Protein AF-A0A7V4HEP7-F1 (afdb_monomer_lite)

Secondary structure (DSSP, 8-state):
------------------------S-----SS----TTEEEE-SSSEEEE-SSEEEEEETTTEEEEEEETTEE-B---SS--SEEEEETTEEE----EEEE--S-TTT---EEEE-SSEEEEEEE-SSSSEEEEEEEE--SS-EEEEEEBPTTEEEEEEESS-SSGGG--EEEETT--S-EEESEEEEEETTS-EEEEEE-TTSPPEEEEEEE-TTS-EEEEEEEEE-TTS--EEEEEE--S-GGGGTEEEEEEEEEESS--PPPP--SSTT-------TT--EEEEEEEEE--SS----EEEEEEEETTS-EEEEEE-S-EEEPTTS-EEEEE----SSS-EEEEEEEEE-TT-

Sequence (355 aa):
MNPDFASEKLRKPCAGAILTSLLLVAAGTWGADRVTKNLFLDTGSGLRFESEGWSLASHGDRGWVSLKAGESEFLGVTPRRGAFAFLKKEQWFVRFPDRGLISHDEWVGRRGSVADGVNIVTLSPDWHSPSVELYLGANEKETQKAVMFLNEAVMFVRCGGNELNRAWMRQIVDRGSRTAVRARTAVAVHRDGCALVISCGKDSGDFEVAAIRDDSGAEQLAVLFPVKGFAPNIYRLELDAVARGENFALAPRFDVKSSDDPQPPFEGATLGVGNPVYSPDTKLDFGIVFGWLGPSPFSGAAELEIVHSLGEPRWSRATTDLVRTPDGLLRAEFKPRFGKPGIYEVWGRLLDAAG

Radius of gyration: 27.37 Å; chains: 1; bounding box: 73×59×80 Å

Structure (mmCIF, N/CA/C/O backbone):
data_AF-A0A7V4HEP7-F1
#
_entry.id   AF-A0A7V4HEP7-F1
#
loop_
_atom_site.group_PDB
_atom_site.id
_atom_site.type_symbol
_atom_site.label_atom_id
_atom_site.label_alt_id
_atom_site.label_comp_id
_atom_site.label_asym_id
_atom_site.label_entity_id
_atom_site.label_seq_id
_atom_site.pdbx_PDB_ins_code
_atom_site.Cartn_x
_atom_site.Cartn_y
_atom_site.Cartn_z
_atom_site.occupancy
_atom_site.B_iso_or_equiv
_atom_site.auth_seq_id
_atom_site.auth_comp_id
_atom_site.auth_asym_id
_atom_site.auth_atom_id
_atom_site.pdbx_PDB_model_num
ATOM 1 N N . MET A 1 1 ? -30.944 42.481 -34.282 1.00 33.84 1 MET A N 1
ATOM 2 C CA . MET A 1 1 ? -31.040 42.064 -35.698 1.00 33.84 1 MET A CA 1
ATOM 3 C C . MET A 1 1 ? -29.810 41.191 -35.934 1.00 33.84 1 MET A C 1
ATOM 5 O O . MET A 1 1 ? -28.726 41.739 -35.839 1.00 33.84 1 MET A O 1
ATOM 9 N N . ASN A 1 2 ? -29.838 39.854 -35.984 1.00 24.36 2 ASN A N 1
ATOM 10 C CA . ASN A 1 2 ? -30.894 38.882 -36.320 1.00 24.36 2 ASN A CA 1
ATOM 11 C C . ASN A 1 2 ? -31.385 38.999 -37.780 1.00 24.36 2 ASN A C 1
ATOM 13 O O . ASN A 1 2 ? -31.792 40.109 -38.126 1.00 24.36 2 ASN A O 1
ATOM 17 N N . PRO A 1 3 ? -31.543 37.890 -38.536 1.00 43.28 3 PRO A N 1
ATOM 18 C CA . PRO A 1 3 ? -30.616 36.746 -38.668 1.00 43.28 3 PRO A CA 1
ATOM 19 C C . PRO A 1 3 ? -30.515 36.215 -40.131 1.00 43.28 3 PRO A C 1
ATOM 21 O O . PRO A 1 3 ? -30.905 36.891 -41.080 1.00 43.28 3 PRO A O 1
ATOM 24 N N . ASP A 1 4 ? -30.015 34.984 -40.277 1.00 38.59 4 ASP A N 1
ATOM 25 C CA . ASP A 1 4 ? -29.933 34.154 -41.488 1.00 38.59 4 ASP A CA 1
ATOM 26 C C . ASP A 1 4 ? -31.213 34.012 -42.334 1.00 38.59 4 ASP A C 1
ATOM 28 O O . ASP A 1 4 ? -32.322 33.920 -41.811 1.00 38.59 4 ASP A O 1
ATOM 32 N N . PHE A 1 5 ? -31.005 33.787 -43.637 1.00 28.38 5 PHE A N 1
ATOM 33 C CA . PHE A 1 5 ? -31.826 32.950 -44.529 1.00 28.38 5 PHE A CA 1
ATOM 34 C C . PHE A 1 5 ? -30.884 32.353 -45.602 1.00 28.38 5 PHE A C 1
ATOM 36 O O . PHE A 1 5 ? -30.033 33.084 -46.096 1.00 28.38 5 PHE A O 1
ATOM 43 N N . ALA A 1 6 ? -30.981 31.135 -46.145 1.00 32.28 6 ALA A N 1
ATOM 44 C CA . ALA A 1 6 ? -31.598 29.828 -45.854 1.00 32.28 6 ALA A CA 1
ATOM 45 C C . ALA A 1 6 ? -31.634 29.051 -47.205 1.00 32.28 6 ALA A C 1
ATOM 47 O O . ALA A 1 6 ? -31.397 29.650 -48.255 1.00 32.28 6 ALA A O 1
ATOM 48 N N . SER A 1 7 ? -32.034 27.766 -47.194 1.00 29.83 7 SER A N 1
ATOM 49 C CA . SER A 1 7 ? -32.203 26.853 -48.363 1.00 29.83 7 SER A CA 1
ATOM 50 C C . SER A 1 7 ? -30.887 26.342 -49.000 1.00 29.83 7 SER A C 1
ATOM 52 O O . SER A 1 7 ? -29.903 27.064 -49.015 1.00 29.83 7 SER A O 1
ATOM 54 N N . GLU A 1 8 ? -30.736 25.122 -49.541 1.00 29.48 8 GLU A N 1
ATOM 55 C CA . GLU A 1 8 ? -31.531 23.870 -49.586 1.00 29.48 8 GLU A CA 1
ATOM 56 C C . GLU A 1 8 ? -30.596 22.720 -50.109 1.00 29.48 8 GLU A C 1
ATOM 58 O O . GLU A 1 8 ? -29.443 22.994 -50.421 1.00 29.48 8 GLU A O 1
ATOM 63 N N . LYS A 1 9 ? -30.924 21.416 -50.241 1.00 29.75 9 LYS A N 1
ATOM 64 C CA . LYS A 1 9 ? -32.175 20.644 -50.076 1.00 29.75 9 LYS A CA 1
ATOM 65 C C . LYS A 1 9 ? -31.895 19.199 -49.584 1.00 29.75 9 LYS A C 1
ATOM 67 O O . LYS A 1 9 ? -31.063 18.490 -50.140 1.00 29.75 9 LYS A O 1
ATOM 72 N N . LEU A 1 10 ? -32.658 18.749 -48.585 1.00 28.39 10 LEU A N 1
ATOM 73 C CA . LEU A 1 10 ? -32.919 17.357 -48.166 1.00 28.39 10 LEU A CA 1
ATOM 74 C C . LEU A 1 10 ? -32.944 16.277 -49.279 1.00 28.39 10 LEU A C 1
ATOM 76 O O . LEU A 1 10 ? -33.729 16.411 -50.217 1.00 28.39 10 LEU A O 1
ATOM 80 N N . ARG A 1 11 ? -32.293 15.116 -49.049 1.00 27.05 11 ARG A N 1
ATOM 81 C CA . ARG A 1 11 ? -32.809 13.774 -49.434 1.00 27.05 11 ARG A CA 1
ATOM 82 C C . ARG A 1 11 ? -32.413 12.655 -48.444 1.00 27.05 11 ARG A C 1
ATOM 84 O O . ARG A 1 11 ? -31.243 12.398 -48.191 1.00 27.05 11 ARG A O 1
ATOM 91 N N . LYS A 1 12 ? -33.441 11.970 -47.940 1.00 26.30 12 LYS A N 1
ATOM 92 C CA . LYS A 1 12 ? -33.529 10.682 -47.212 1.00 26.30 12 LYS A CA 1
ATOM 93 C C . LYS A 1 12 ? -34.932 10.113 -47.561 1.00 26.30 12 LYS A C 1
ATOM 95 O O . LYS A 1 12 ? -35.744 10.912 -48.036 1.00 26.30 12 LYS A O 1
ATOM 100 N N . PRO A 1 13 ? -35.303 8.850 -47.261 1.00 45.72 13 PRO A N 1
ATOM 101 C CA . PRO A 1 13 ? -34.517 7.701 -46.785 1.00 45.72 13 PRO A CA 1
ATOM 102 C C . PRO A 1 13 ? -34.810 6.395 -47.587 1.00 45.72 13 PRO A C 1
ATOM 104 O O . PRO A 1 13 ? -35.430 6.435 -48.646 1.00 45.72 13 PRO A O 1
ATOM 107 N N . CYS A 1 14 ? -34.422 5.262 -46.975 1.00 23.19 14 CYS A N 1
ATOM 108 C CA . CYS A 1 14 ? -34.973 3.891 -47.057 1.00 23.19 14 CYS A CA 1
ATOM 109 C C . CYS A 1 14 ? -34.165 2.874 -47.880 1.00 23.19 14 CYS A C 1
ATOM 111 O O . CYS A 1 14 ? -33.666 3.201 -48.946 1.00 23.19 14 CYS A O 1
ATOM 113 N N . ALA A 1 15 ? -34.052 1.603 -47.476 1.00 25.25 15 ALA A N 1
ATOM 114 C CA . ALA A 1 15 ? -34.183 0.964 -46.154 1.00 25.25 15 ALA A CA 1
ATOM 115 C C . ALA A 1 15 ? -33.517 -0.428 -46.246 1.00 25.25 15 ALA A C 1
ATOM 117 O O . ALA A 1 15 ? -33.596 -1.066 -47.291 1.00 25.25 15 ALA A O 1
ATOM 118 N N . GLY A 1 16 ? -32.886 -0.912 -45.174 1.00 24.31 16 GLY A N 1
ATOM 119 C CA . GLY A 1 16 ? -32.205 -2.214 -45.165 1.00 24.31 16 GLY A CA 1
ATOM 120 C C . GLY A 1 16 ? -31.686 -2.537 -43.769 1.00 24.31 16 GLY A C 1
ATOM 121 O O . GLY A 1 16 ? -30.588 -2.131 -43.411 1.00 24.31 16 GLY A O 1
ATOM 122 N N . ALA A 1 17 ? -32.535 -3.167 -42.957 1.00 28.09 17 ALA A N 1
ATOM 123 C CA . ALA A 1 17 ? -32.236 -3.534 -41.573 1.00 28.09 17 ALA A CA 1
ATOM 124 C C . ALA A 1 17 ? -31.463 -4.868 -41.479 1.00 28.09 17 ALA A C 1
ATOM 126 O O . ALA A 1 17 ? -31.175 -5.476 -42.507 1.00 28.09 17 ALA A O 1
ATOM 127 N N . ILE A 1 18 ? -31.247 -5.337 -40.236 1.00 28.34 18 ILE A N 1
ATOM 128 C CA . ILE A 1 18 ? -30.402 -6.472 -39.791 1.00 28.34 18 ILE A CA 1
ATOM 129 C C . ILE A 1 18 ? -28.956 -5.986 -39.520 1.00 28.34 18 ILE A C 1
ATOM 131 O O . ILE A 1 18 ? -28.314 -5.457 -40.415 1.00 28.34 18 ILE A O 1
ATOM 135 N N . LEU A 1 19 ? -28.386 -6.074 -38.307 1.00 24.38 19 LEU A N 1
ATOM 136 C CA . LEU A 1 19 ? -28.729 -6.899 -37.137 1.00 24.38 19 LEU A CA 1
ATOM 137 C C . LEU A 1 19 ? -28.689 -6.105 -35.810 1.00 24.38 19 LEU A C 1
ATOM 139 O O . LEU A 1 19 ? -27.764 -5.338 -35.558 1.00 24.38 19 LEU A O 1
ATOM 143 N N . THR A 1 20 ? -29.666 -6.354 -34.935 1.00 27.69 20 THR A N 1
ATOM 144 C CA . THR A 1 20 ? -29.747 -5.814 -33.566 1.00 27.69 20 THR A CA 1
ATOM 145 C C . THR A 1 20 ? -29.162 -6.810 -32.561 1.00 27.69 20 THR A C 1
ATOM 147 O O . THR A 1 20 ? -29.681 -7.919 -32.470 1.00 27.69 20 THR A O 1
ATOM 150 N N . SER A 1 21 ? -28.129 -6.428 -31.799 1.00 23.98 21 SER A N 1
ATOM 151 C CA . SER A 1 21 ? -27.625 -7.041 -30.541 1.00 23.98 21 SER A CA 1
ATOM 152 C C . SER A 1 21 ? -26.338 -6.293 -30.133 1.00 23.98 21 SER A C 1
ATOM 154 O O . SER A 1 21 ? -25.521 -6.026 -31.001 1.00 23.98 21 SER A O 1
ATOM 156 N N . LEU A 1 22 ? -26.058 -5.920 -28.881 1.00 26.03 22 LEU A N 1
ATOM 157 C CA . LEU A 1 22 ? -26.774 -6.158 -27.629 1.00 26.03 22 LEU A CA 1
ATOM 158 C C . LEU A 1 22 ? -26.490 -4.971 -26.683 1.00 26.03 22 LEU A C 1
ATOM 160 O O . LEU A 1 22 ? -25.365 -4.769 -26.237 1.00 26.03 22 LEU A O 1
ATOM 164 N N . LEU A 1 23 ? -27.512 -4.163 -26.410 1.00 24.62 23 LEU A N 1
ATOM 165 C CA . LEU A 1 23 ? -27.509 -3.067 -25.437 1.00 24.62 23 LEU A CA 1
ATOM 166 C C . LEU A 1 23 ? -28.877 -3.152 -24.740 1.00 24.62 23 LEU A C 1
ATOM 168 O O . LEU A 1 23 ? -29.867 -3.354 -25.440 1.00 24.62 23 LEU A O 1
ATOM 172 N N . LEU A 1 24 ? -28.913 -3.023 -23.405 1.00 26.02 24 LEU A N 1
ATOM 173 C CA . LEU A 1 24 ? -30.027 -3.346 -22.479 1.00 26.02 24 LEU A CA 1
ATOM 174 C C . LEU A 1 24 ? -30.129 -4.811 -21.996 1.00 26.02 24 LEU A C 1
ATOM 176 O O . LEU A 1 24 ? -31.054 -5.532 -22.349 1.00 26.02 24 LEU A O 1
ATOM 180 N N . VAL A 1 25 ? -29.266 -5.167 -21.038 1.00 27.33 25 VAL A N 1
ATOM 181 C CA . VAL A 1 25 ? -29.681 -5.596 -19.681 1.00 27.33 25 VAL A CA 1
ATOM 182 C C . VAL A 1 25 ? -28.663 -4.950 -18.715 1.00 27.33 25 VAL A C 1
ATOM 184 O O . VAL A 1 25 ? -27.473 -5.052 -18.975 1.00 27.33 25 VAL A O 1
ATOM 187 N N . ALA A 1 26 ? -29.002 -4.220 -17.648 1.00 28.41 26 ALA A N 1
ATOM 188 C CA . ALA A 1 26 ? -30.308 -3.929 -17.062 1.00 28.41 26 ALA A CA 1
ATOM 189 C C . ALA A 1 26 ? -30.579 -2.413 -16.969 1.00 28.41 26 ALA A C 1
ATOM 191 O O . ALA A 1 26 ? -29.842 -1.672 -16.322 1.00 28.41 26 ALA A O 1
ATOM 192 N N . ALA A 1 27 ? -31.702 -1.973 -17.540 1.00 31.64 27 ALA A N 1
ATOM 193 C CA . ALA A 1 27 ? -32.435 -0.822 -17.025 1.00 31.64 27 ALA A CA 1
ATOM 194 C C . ALA A 1 27 ? -33.606 -1.377 -16.203 1.00 31.64 27 ALA A C 1
ATOM 196 O O . ALA A 1 27 ? -34.548 -1.938 -16.756 1.00 31.64 27 ALA A O 1
ATOM 197 N N . GLY A 1 28 ? -33.493 -1.282 -14.881 1.00 26.22 28 GLY A N 1
ATOM 198 C CA . GLY A 1 28 ? -34.408 -1.892 -13.918 1.00 26.22 28 GLY A CA 1
ATOM 199 C C . GLY A 1 28 ? -33.628 -2.194 -12.639 1.00 26.22 28 GLY A C 1
ATOM 200 O O . GLY A 1 28 ? -32.836 -3.125 -12.634 1.00 26.22 28 GLY A O 1
ATOM 201 N N . THR A 1 29 ? -33.745 -1.417 -11.566 1.00 29.69 29 THR A N 1
ATOM 202 C CA . THR A 1 29 ? -34.822 -0.484 -11.187 1.00 29.69 29 THR A CA 1
ATOM 203 C C . THR A 1 29 ? -34.413 0.991 -11.247 1.00 29.69 29 THR A C 1
ATOM 205 O O . THR A 1 29 ? -33.499 1.416 -10.549 1.00 29.69 29 THR A O 1
ATOM 208 N N . TRP A 1 30 ? -35.132 1.809 -12.023 1.00 35.78 30 TRP A N 1
ATOM 209 C CA . TRP A 1 30 ? -35.009 3.272 -11.954 1.00 35.78 30 TRP A CA 1
ATOM 210 C C . TRP A 1 30 ? -35.884 3.811 -10.814 1.00 35.78 30 TRP A C 1
ATOM 212 O O . TRP A 1 30 ? -37.057 4.118 -11.013 1.00 35.78 30 TRP A O 1
ATOM 222 N N . GLY A 1 31 ? -35.308 3.912 -9.616 1.00 28.17 31 GLY A N 1
ATOM 223 C CA . GLY A 1 31 ? -35.945 4.511 -8.444 1.00 28.17 31 GLY A CA 1
ATOM 224 C C . GLY A 1 31 ? -34.929 4.804 -7.338 1.00 28.17 31 GLY A C 1
ATOM 225 O O . GLY A 1 31 ? -34.129 3.940 -7.011 1.00 28.17 31 GLY A O 1
ATOM 226 N N . ALA A 1 32 ? -34.980 6.020 -6.785 1.00 29.94 32 ALA A N 1
ATOM 227 C CA . ALA A 1 32 ? -34.266 6.519 -5.595 1.00 29.94 32 ALA A CA 1
ATOM 228 C C . ALA A 1 32 ? -32.711 6.530 -5.555 1.00 29.94 32 ALA A C 1
ATOM 230 O O . ALA A 1 32 ? -32.157 7.497 -5.035 1.00 29.94 32 ALA A O 1
ATOM 231 N N . ASP A 1 33 ? -31.988 5.557 -6.116 1.00 34.75 33 ASP A N 1
ATOM 232 C CA . ASP A 1 33 ? -30.564 5.312 -5.786 1.00 34.75 33 ASP A CA 1
ATOM 233 C C . ASP A 1 33 ? -29.517 6.191 -6.519 1.00 34.75 33 ASP A C 1
ATOM 235 O O . ASP A 1 33 ? -28.504 5.718 -7.031 1.00 34.75 33 ASP A O 1
ATOM 239 N N . ARG A 1 34 ? -29.708 7.517 -6.521 1.00 37.66 34 ARG A N 1
ATOM 240 C CA . ARG A 1 34 ? -28.620 8.503 -6.738 1.00 37.66 34 ARG A CA 1
ATOM 241 C C . ARG A 1 34 ? -28.170 9.127 -5.410 1.00 37.66 34 ARG A C 1
ATOM 243 O O . ARG A 1 34 ? -27.974 10.337 -5.304 1.00 37.66 34 ARG A O 1
ATOM 250 N N . VAL A 1 35 ? -28.030 8.285 -4.389 1.00 44.44 35 VAL A N 1
ATOM 251 C CA . VAL A 1 35 ? -27.638 8.677 -3.030 1.00 44.44 35 VAL A CA 1
ATOM 252 C C . VAL A 1 35 ? -26.161 9.094 -3.030 1.00 44.44 35 VAL A C 1
ATOM 254 O O . VAL A 1 35 ? -25.266 8.261 -3.110 1.00 44.44 35 VAL A O 1
ATOM 257 N N . THR A 1 36 ? -25.943 10.412 -3.012 1.00 50.72 36 THR A N 1
ATOM 258 C CA . THR A 1 36 ? -24.775 11.119 -2.450 1.00 50.72 36 THR A CA 1
ATOM 259 C C . THR A 1 36 ? -23.418 10.392 -2.502 1.00 50.72 36 THR A C 1
ATOM 261 O O . THR A 1 36 ? -22.986 9.769 -1.534 1.00 50.72 36 THR A O 1
ATOM 264 N N . LYS A 1 37 ? -22.667 10.593 -3.601 1.00 62.25 37 LYS A N 1
ATOM 265 C CA . LYS A 1 37 ? -21.206 10.382 -3.596 1.00 62.25 37 LYS A CA 1
ATOM 266 C C . LYS A 1 37 ? -20.561 11.225 -2.481 1.00 62.25 37 LYS A C 1
ATOM 268 O O . LYS A 1 37 ? -20.973 12.365 -2.269 1.00 62.25 37 LYS A O 1
ATOM 273 N N . ASN A 1 38 ? -19.507 10.699 -1.859 1.00 73.62 38 ASN A N 1
ATOM 274 C CA . ASN A 1 38 ? -18.703 11.332 -0.804 1.00 73.62 38 ASN A CA 1
ATOM 275 C C . ASN A 1 38 ? -19.436 11.557 0.537 1.00 73.62 38 ASN A C 1
ATOM 277 O O . ASN A 1 38 ? -19.124 12.503 1.255 1.00 73.62 38 ASN A O 1
ATOM 281 N N . LEU A 1 39 ? -20.379 10.687 0.909 1.00 78.19 39 LEU A N 1
ATOM 282 C CA . LEU A 1 39 ? -21.077 10.742 2.200 1.00 78.19 39 LEU A CA 1
ATOM 283 C C . LEU A 1 39 ? -20.829 9.476 3.033 1.00 78.19 39 LEU A C 1
ATOM 285 O O . LEU A 1 39 ? -20.771 8.374 2.487 1.00 78.19 39 LEU A O 1
ATOM 289 N N . PHE A 1 40 ? -20.722 9.624 4.358 1.00 84.19 40 PHE A N 1
ATOM 290 C CA . PHE A 1 40 ? -20.866 8.497 5.282 1.00 84.19 40 PHE A CA 1
ATOM 291 C C . PHE A 1 40 ? -22.340 8.229 5.603 1.00 84.19 40 PHE A C 1
ATOM 293 O O . PHE A 1 40 ? -23.074 9.128 6.007 1.00 84.19 40 PHE A O 1
ATOM 300 N N . LEU A 1 41 ? -22.738 6.965 5.503 1.00 86.12 41 LEU A N 1
ATOM 301 C CA . LEU A 1 41 ? -24.065 6.454 5.827 1.00 86.12 41 LEU A CA 1
ATOM 302 C C . LEU A 1 41 ? -23.961 5.497 7.025 1.00 86.12 41 LEU A C 1
ATOM 304 O O . LEU A 1 41 ? -23.120 4.595 7.003 1.00 86.12 41 LEU A O 1
ATOM 308 N N . ASP A 1 42 ? -24.817 5.643 8.044 1.00 85.75 42 ASP A N 1
ATOM 309 C CA . ASP A 1 42 ? -25.044 4.562 9.019 1.00 85.75 42 ASP A CA 1
ATOM 310 C C . ASP A 1 42 ? -25.995 3.537 8.394 1.00 85.75 42 ASP A C 1
ATOM 312 O O . ASP A 1 42 ? -27.063 3.881 7.884 1.00 85.75 42 ASP A O 1
ATOM 316 N N . THR A 1 43 ? -25.593 2.271 8.405 1.00 84.56 43 THR A N 1
ATOM 317 C CA . THR A 1 43 ? -26.338 1.159 7.805 1.00 84.56 43 THR A CA 1
ATOM 318 C C . THR A 1 43 ? -27.178 0.391 8.827 1.00 84.56 43 THR A C 1
ATOM 320 O O . THR A 1 43 ? -27.696 -0.680 8.513 1.00 84.56 43 THR A O 1
ATOM 323 N N . GLY A 1 44 ? -27.239 0.841 10.086 1.00 81.44 44 GLY A N 1
ATOM 324 C CA . GLY A 1 44 ? -27.812 0.098 11.216 1.00 81.44 44 GLY A CA 1
ATOM 325 C C . GLY A 1 44 ? -26.926 -1.059 11.705 1.00 81.44 44 GLY A C 1
ATOM 326 O O . GLY A 1 44 ? -26.967 -1.414 12.884 1.00 81.44 44 GLY A O 1
ATOM 327 N N . SER A 1 45 ? -26.047 -1.577 10.845 1.00 84.19 45 SER A N 1
ATOM 328 C CA . SER A 1 45 ? -25.039 -2.607 11.130 1.00 84.19 45 SER A CA 1
ATOM 329 C C . SER A 1 45 ? -23.592 -2.095 11.141 1.00 84.19 45 SER A C 1
ATOM 331 O O . SER A 1 45 ? -22.688 -2.855 11.483 1.00 84.19 45 SER A O 1
ATOM 333 N N . GLY A 1 46 ? -23.345 -0.838 10.770 1.00 89.56 46 GLY A N 1
ATOM 334 C CA . GLY A 1 46 ? -22.008 -0.292 10.538 1.00 89.56 46 GLY A CA 1
ATOM 335 C C . GLY A 1 46 ? -22.059 1.098 9.901 1.00 89.56 46 GLY A C 1
AT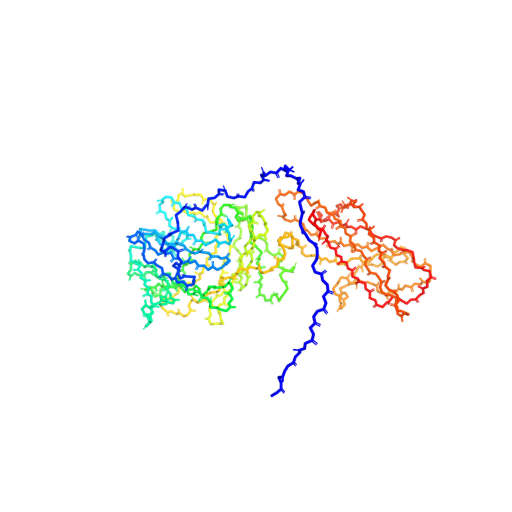OM 336 O O . GLY A 1 46 ? -23.127 1.691 9.783 1.00 89.56 46 GLY A O 1
ATOM 337 N N . LEU A 1 47 ? -20.904 1.617 9.488 1.00 91.00 47 LEU A N 1
ATOM 338 C CA . LEU A 1 47 ? -20.787 2.815 8.652 1.00 91.00 47 LEU A CA 1
ATOM 339 C C . LEU A 1 47 ? -20.324 2.411 7.248 1.00 91.00 47 LEU A C 1
ATOM 341 O O . LEU A 1 47 ? -19.485 1.521 7.115 1.00 91.00 47 LEU A O 1
ATOM 345 N N . ARG A 1 48 ? -20.794 3.097 6.207 1.00 91.00 48 ARG A N 1
ATOM 346 C CA . ARG A 1 48 ? -20.283 2.982 4.829 1.00 91.00 48 ARG A CA 1
ATOM 347 C C . ARG A 1 48 ? -19.941 4.364 4.290 1.00 91.00 48 ARG A C 1
ATOM 349 O O . ARG A 1 48 ? -20.690 5.300 4.534 1.00 91.00 48 ARG A O 1
ATOM 356 N N . PHE A 1 49 ? -18.856 4.481 3.535 1.00 88.56 49 PHE A N 1
ATOM 357 C CA . PHE A 1 49 ? -18.538 5.661 2.729 1.00 88.56 49 PHE A CA 1
ATOM 358 C C . PHE A 1 49 ? -18.161 5.220 1.322 1.00 88.56 49 PHE A C 1
ATOM 360 O O . PHE A 1 49 ? -17.498 4.196 1.151 1.00 88.56 49 PHE A O 1
ATOM 367 N N . GLU A 1 50 ? -18.564 5.993 0.321 1.00 87.06 50 GLU A N 1
ATOM 368 C CA . GLU A 1 50 ? -18.287 5.691 -1.078 1.00 87.06 50 GLU A CA 1
ATOM 369 C C . GLU A 1 50 ? -18.014 6.969 -1.870 1.00 87.06 50 GLU A C 1
ATOM 371 O O . GLU A 1 50 ? -18.742 7.960 -1.773 1.00 87.06 50 GLU A O 1
ATOM 376 N N . SER A 1 51 ? -16.940 6.934 -2.651 1.00 81.12 51 SER A N 1
ATOM 377 C CA . SER A 1 51 ? -16.490 8.009 -3.531 1.00 81.12 51 SER A CA 1
ATOM 378 C C . SER A 1 51 ? -16.360 7.492 -4.965 1.00 81.12 51 SER A C 1
ATOM 380 O O . SER A 1 51 ? -16.698 6.352 -5.268 1.00 81.12 51 SER A O 1
ATOM 382 N N . GLU A 1 52 ? -15.846 8.320 -5.871 1.00 76.25 52 GLU A N 1
ATOM 383 C CA . GLU A 1 52 ? -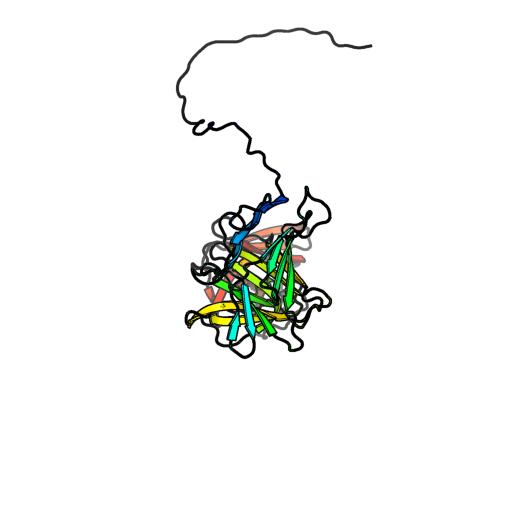15.652 7.930 -7.270 1.00 76.25 52 GLU A CA 1
ATOM 384 C C . GLU A 1 52 ? -14.579 6.853 -7.496 1.00 76.25 52 GLU A C 1
ATOM 386 O O . GLU A 1 52 ? -14.691 6.091 -8.452 1.00 76.25 52 GLU A O 1
ATOM 391 N N . GLY A 1 53 ? -13.555 6.779 -6.638 1.00 78.00 53 GLY A N 1
ATOM 392 C CA . GLY A 1 53 ? -12.447 5.827 -6.800 1.00 78.00 53 GLY A CA 1
ATOM 393 C C . GLY A 1 53 ? -12.363 4.748 -5.720 1.00 78.00 53 GLY A C 1
ATOM 394 O O . GLY A 1 53 ? -11.683 3.740 -5.920 1.00 78.00 53 GLY A O 1
ATOM 3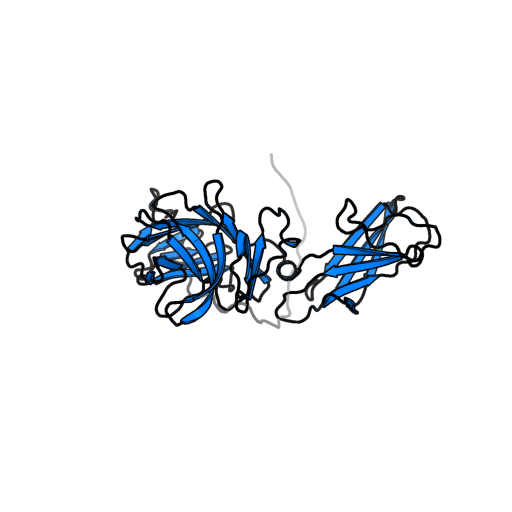95 N N . TRP A 1 54 ? -13.000 4.961 -4.565 1.00 87.31 54 TRP A N 1
ATOM 396 C CA . TRP A 1 54 ? -12.731 4.160 -3.371 1.00 87.31 54 TRP A CA 1
ATOM 397 C C . TRP A 1 54 ? -13.863 4.178 -2.335 1.00 87.31 54 TRP A C 1
ATOM 399 O O . TRP A 1 54 ? -14.677 5.106 -2.299 1.00 87.31 54 TRP A O 1
ATOM 409 N N . SER A 1 55 ? -13.903 3.155 -1.476 1.00 90.88 55 SER A N 1
ATOM 410 C CA . SER A 1 55 ? -14.953 2.964 -0.464 1.00 90.88 55 SER A CA 1
ATOM 411 C C . SER A 1 55 ? -14.416 2.482 0.884 1.00 90.88 55 SER A C 1
ATOM 413 O O . SER A 1 55 ? -13.440 1.730 0.933 1.00 90.88 55 SER A O 1
ATOM 415 N N . LEU A 1 56 ? -15.125 2.829 1.962 1.00 92.50 56 LEU A N 1
ATOM 416 C CA . LEU A 1 56 ? -14.930 2.300 3.315 1.00 92.50 56 LEU A CA 1
ATOM 417 C C . LEU A 1 56 ? -16.173 1.569 3.804 1.00 92.50 56 LEU A C 1
ATOM 419 O O . LEU A 1 56 ? -17.298 1.997 3.540 1.00 92.50 56 LEU A O 1
ATOM 423 N N . ALA A 1 57 ? -15.963 0.556 4.641 1.00 93.94 57 ALA A N 1
ATOM 424 C CA . ALA A 1 57 ? -17.018 0.021 5.491 1.00 93.94 57 ALA A CA 1
ATOM 425 C C . ALA A 1 57 ? -16.505 -0.318 6.896 1.00 93.94 57 ALA A C 1
ATOM 427 O O . ALA A 1 57 ? -15.377 -0.788 7.069 1.00 93.94 57 ALA A O 1
ATOM 428 N N . SER A 1 58 ? -17.361 -0.129 7.897 1.00 94.12 58 SER A N 1
ATOM 429 C CA . SER A 1 58 ? -17.223 -0.683 9.243 1.00 94.12 58 SER A CA 1
ATOM 430 C C . SER A 1 58 ? -18.361 -1.660 9.547 1.00 94.12 58 SER A C 1
ATOM 432 O O . SER A 1 58 ? -19.377 -1.695 8.857 1.00 94.12 58 SER A O 1
ATOM 434 N N . HIS A 1 59 ? -18.178 -2.484 10.573 1.00 91.69 59 HIS A N 1
ATOM 435 C CA . HIS A 1 59 ? -19.171 -3.424 11.078 1.00 91.69 59 HIS A CA 1
ATOM 436 C C . HIS A 1 59 ? -19.267 -3.277 12.598 1.00 91.69 59 HIS A C 1
ATOM 438 O O . HIS A 1 59 ? -18.236 -3.247 13.269 1.00 91.69 59 HIS A O 1
ATOM 444 N N . GLY A 1 60 ? -20.490 -3.243 13.132 1.00 80.44 60 GLY A N 1
ATOM 445 C CA . GLY A 1 60 ? -20.812 -2.818 14.498 1.00 80.44 60 GLY A CA 1
ATOM 446 C C . GLY A 1 60 ? -19.942 -3.432 15.591 1.00 80.44 60 GLY A C 1
ATOM 447 O O . GLY A 1 60 ? -19.418 -2.702 16.409 1.00 80.44 60 GLY A O 1
ATOM 448 N N . ASP A 1 61 ? -19.701 -4.743 15.574 1.00 85.44 61 ASP A N 1
ATOM 449 C CA . ASP A 1 61 ? -18.899 -5.385 16.634 1.00 85.44 61 ASP A CA 1
ATOM 450 C C . ASP A 1 61 ? -17.380 -5.401 16.374 1.00 85.44 61 ASP A C 1
ATOM 452 O O . ASP A 1 61 ? -16.603 -5.806 17.240 1.00 85.44 61 ASP A O 1
ATOM 456 N N . ARG A 1 62 ? -16.945 -5.020 15.164 1.00 88.81 62 ARG A N 1
ATOM 457 C CA . ARG A 1 62 ? -15.583 -5.253 14.642 1.00 88.81 62 ARG A CA 1
ATOM 458 C C . ARG A 1 62 ? -14.821 -3.979 14.273 1.00 88.81 62 ARG A C 1
ATOM 460 O O . ARG A 1 62 ? -13.613 -4.055 14.078 1.00 88.81 62 ARG A O 1
ATOM 467 N N . GLY A 1 63 ? -15.479 -2.827 14.173 1.00 92.19 63 GLY A N 1
ATOM 468 C CA . GLY A 1 63 ? -14.859 -1.594 13.682 1.00 92.19 63 GLY A CA 1
ATOM 469 C C . GLY A 1 63 ? -14.693 -1.596 12.159 1.00 92.19 63 GLY A C 1
ATOM 470 O O . GLY A 1 63 ? -15.497 -2.203 11.452 1.00 92.19 63 GLY A O 1
ATOM 471 N N . TRP A 1 64 ? -13.682 -0.905 11.626 1.00 95.25 64 TRP A N 1
ATOM 472 C CA . TRP A 1 64 ? -13.417 -0.857 10.179 1.00 95.25 64 TRP A CA 1
ATOM 473 C C . TRP A 1 64 ? -13.106 -2.246 9.610 1.00 95.25 64 TRP A C 1
ATOM 475 O O . TRP A 1 64 ? -12.304 -2.990 10.177 1.00 95.25 64 TRP A O 1
ATOM 485 N N . VAL A 1 65 ? -13.741 -2.587 8.487 1.00 95.75 65 VAL A N 1
ATOM 486 C CA . VAL A 1 65 ? -13.635 -3.900 7.831 1.00 95.75 65 VAL A CA 1
ATOM 487 C C . VAL A 1 65 ? -13.292 -3.846 6.340 1.00 95.75 65 VAL A C 1
ATOM 489 O O . VAL A 1 65 ? -13.021 -4.894 5.765 1.00 95.75 65 VAL A O 1
ATOM 492 N N . SER A 1 66 ? -13.310 -2.672 5.706 1.00 94.94 66 SER A N 1
ATOM 493 C CA . SER A 1 66 ? -12.985 -2.529 4.283 1.00 94.94 66 SER A CA 1
ATOM 494 C C . SER A 1 66 ? -12.401 -1.149 3.971 1.00 94.94 66 SER A C 1
ATOM 496 O O . SER A 1 66 ? -12.925 -0.143 4.456 1.00 94.94 66 SER A O 1
ATOM 498 N N . LEU A 1 67 ? -11.337 -1.126 3.164 1.00 95.06 67 LEU A N 1
ATOM 499 C CA . LEU A 1 67 ? -10.814 0.022 2.417 1.00 95.06 67 LEU A CA 1
ATOM 500 C C . LEU A 1 67 ? -10.490 -0.483 1.011 1.00 95.06 67 LEU A C 1
ATOM 502 O O . LEU A 1 67 ? -9.491 -1.177 0.809 1.00 95.06 67 LEU A O 1
ATOM 506 N N . LYS A 1 68 ? -11.342 -0.138 0.045 1.00 94.00 68 LYS A N 1
ATOM 507 C CA . LYS A 1 68 ? -11.231 -0.620 -1.334 1.00 94.00 68 LYS A CA 1
ATOM 508 C C . LYS A 1 68 ? -10.933 0.478 -2.333 1.00 94.00 68 LYS A C 1
ATOM 510 O O . LYS A 1 68 ? -11.550 1.535 -2.261 1.00 94.00 68 LYS A O 1
ATOM 515 N N . ALA A 1 69 ? -10.098 0.162 -3.319 1.00 90.88 69 ALA A N 1
ATOM 516 C CA . ALA A 1 69 ? -9.953 0.902 -4.571 1.00 90.88 69 ALA A CA 1
ATOM 517 C C . ALA A 1 69 ? -10.482 0.036 -5.727 1.00 90.88 69 ALA A C 1
ATOM 519 O O . ALA A 1 69 ? -9.826 -0.921 -6.152 1.00 90.88 69 ALA A O 1
ATOM 520 N N . GLY A 1 70 ? -11.707 0.305 -6.189 1.00 88.81 70 GLY A N 1
ATOM 521 C CA . GLY A 1 70 ? -12.456 -0.654 -7.009 1.00 88.81 70 GLY A CA 1
ATOM 522 C C . GLY A 1 70 ? -12.576 -2.010 -6.296 1.00 88.81 70 GLY A C 1
ATOM 523 O O . GLY A 1 70 ? -13.088 -2.085 -5.182 1.00 88.81 70 GLY A O 1
ATOM 524 N N . GLU A 1 71 ? -12.040 -3.075 -6.896 1.00 91.44 71 GLU A N 1
ATOM 525 C CA . GLU A 1 71 ? -12.026 -4.422 -6.295 1.00 91.44 71 GLU A CA 1
ATOM 526 C C . GLU A 1 71 ? -10.819 -4.710 -5.380 1.00 91.44 71 GLU A C 1
ATOM 528 O O . GLU A 1 71 ? -10.763 -5.769 -4.754 1.00 91.44 71 GLU A O 1
ATOM 533 N N . SER A 1 72 ? -9.847 -3.795 -5.282 1.00 95.75 72 SER A N 1
ATOM 534 C CA . SER A 1 72 ? -8.628 -3.998 -4.482 1.00 95.75 72 SER A CA 1
ATOM 535 C C . SER A 1 72 ? -8.874 -3.678 -3.013 1.00 95.75 72 SER A C 1
ATOM 537 O O . SER A 1 72 ? -8.956 -2.508 -2.651 1.00 95.75 72 SER A O 1
ATOM 539 N N . GLU A 1 73 ? -8.997 -4.707 -2.174 1.00 97.38 73 GLU A N 1
ATOM 540 C CA . GLU A 1 73 ? -9.159 -4.578 -0.722 1.00 97.38 73 GLU A CA 1
ATOM 541 C C . GLU A 1 73 ? -7.796 -4.481 -0.031 1.00 97.38 73 GLU A C 1
ATOM 543 O O . GLU A 1 73 ? -6.946 -5.359 -0.189 1.00 97.38 73 GLU A O 1
ATOM 548 N N . PHE A 1 74 ? -7.602 -3.441 0.778 1.00 97.38 74 PHE A N 1
ATOM 549 C CA . PHE A 1 74 ? -6.360 -3.234 1.523 1.00 97.38 74 PHE A CA 1
ATOM 550 C C . PHE A 1 74 ? -6.423 -3.728 2.966 1.00 97.38 74 PHE A C 1
ATOM 552 O O . PHE A 1 74 ? -5.371 -3.998 3.546 1.00 97.38 74 PHE A O 1
ATOM 559 N N . LEU A 1 75 ? -7.613 -3.900 3.550 1.00 96.94 75 LEU A N 1
ATOM 560 C CA . LEU A 1 75 ? -7.758 -4.293 4.951 1.00 96.94 75 LEU A CA 1
ATOM 561 C C . LEU A 1 75 ? -7.885 -5.811 5.149 1.00 96.94 75 LEU A C 1
ATOM 563 O O . LEU A 1 75 ? -8.619 -6.514 4.452 1.00 96.94 75 LEU A O 1
ATOM 567 N N . GLY A 1 76 ? -7.155 -6.325 6.141 1.00 94.50 76 GLY A N 1
ATOM 568 C CA . GLY A 1 76 ? -7.153 -7.730 6.542 1.00 94.50 76 GLY A CA 1
ATOM 569 C C . GLY A 1 76 ? -8.076 -7.972 7.730 1.00 94.50 76 GLY A C 1
ATOM 570 O O . GLY A 1 76 ? -7.727 -7.653 8.865 1.00 94.50 76 GLY A O 1
ATOM 571 N N . VAL A 1 77 ? -9.241 -8.571 7.487 1.00 93.31 77 VAL A N 1
ATOM 572 C CA . VAL A 1 77 ? -10.269 -8.851 8.506 1.00 93.31 77 VAL A CA 1
ATOM 573 C C . VAL A 1 77 ? -10.403 -10.337 8.810 1.00 93.31 77 VAL A C 1
ATOM 575 O O . VAL A 1 77 ? -10.044 -11.185 7.998 1.00 93.31 77 VAL A O 1
ATOM 578 N N . THR A 1 78 ? -11.002 -10.665 9.956 1.00 90.50 78 THR A N 1
ATOM 579 C CA . THR A 1 78 ? -11.427 -12.037 10.273 1.00 90.50 78 THR A CA 1
ATOM 580 C C . THR A 1 78 ? -12.897 -12.044 10.718 1.00 90.50 78 THR A C 1
ATOM 582 O O . THR A 1 78 ? -13.504 -10.984 10.915 1.00 90.50 78 THR A O 1
ATOM 585 N N . PRO A 1 79 ? -13.515 -13.220 10.929 1.00 87.88 79 PRO A N 1
ATOM 586 C CA . PRO A 1 79 ? -14.825 -13.299 11.576 1.00 87.88 79 PRO A CA 1
ATOM 587 C C . PRO A 1 79 ? -14.852 -12.743 13.013 1.00 87.88 79 PRO A C 1
ATOM 589 O O . PRO A 1 79 ? -15.932 -12.450 13.516 1.00 87.88 79 PRO A O 1
ATOM 592 N N . ARG A 1 80 ? -13.696 -12.602 13.684 1.00 85.12 80 ARG A N 1
ATOM 593 C CA . ARG A 1 80 ? -13.593 -12.199 15.103 1.00 85.12 80 ARG A CA 1
ATOM 594 C C . ARG A 1 80 ? -13.138 -10.757 15.330 1.00 85.12 80 ARG A C 1
ATOM 596 O O . ARG A 1 80 ? -13.475 -10.194 16.367 1.00 85.12 80 ARG A O 1
ATOM 603 N N . ARG A 1 81 ? -12.407 -10.166 14.380 1.00 90.00 81 ARG A N 1
ATOM 604 C CA . ARG A 1 81 ? -11.860 -8.803 14.470 1.00 90.00 81 ARG A CA 1
ATOM 605 C C . ARG A 1 81 ? -12.022 -8.035 13.164 1.00 90.00 81 ARG A C 1
ATOM 607 O O . ARG A 1 81 ? -12.085 -8.630 12.085 1.00 90.00 81 ARG A O 1
ATOM 614 N N . GLY A 1 82 ? -12.059 -6.711 13.264 1.00 92.25 82 GLY A N 1
ATOM 615 C CA . GLY A 1 82 ? -11.887 -5.847 12.104 1.00 92.25 82 GLY A CA 1
ATOM 616 C C . GLY A 1 82 ? -10.434 -5.777 11.646 1.00 92.25 82 GLY A C 1
ATOM 617 O O . GLY A 1 82 ? -9.575 -6.582 12.020 1.00 92.25 82 GLY A O 1
ATOM 618 N N . ALA A 1 83 ? -10.185 -4.775 10.817 1.00 94.88 83 ALA A N 1
ATOM 619 C CA . ALA A 1 83 ? -8.883 -4.459 10.260 1.00 94.88 83 ALA A CA 1
ATOM 620 C C . ALA A 1 83 ? -7.943 -3.793 11.265 1.00 94.88 83 ALA A C 1
ATOM 622 O O . ALA A 1 83 ? -6.728 -3.875 11.118 1.00 94.88 83 ALA A O 1
ATOM 623 N N . PHE A 1 84 ? -8.513 -3.131 12.273 1.00 95.25 84 PHE A N 1
ATOM 624 C CA . PHE A 1 84 ? -7.770 -2.474 13.336 1.00 95.25 84 PHE A CA 1
ATOM 625 C C . PHE A 1 84 ? -7.885 -3.261 14.639 1.00 95.25 84 PHE A C 1
ATOM 627 O O . PHE A 1 84 ? -8.931 -3.832 14.948 1.00 95.25 84 PHE A O 1
ATOM 634 N N . ALA A 1 85 ? -6.808 -3.257 15.411 1.00 94.00 85 ALA A N 1
ATOM 635 C CA . ALA A 1 85 ? -6.760 -3.746 16.781 1.00 94.00 85 ALA A CA 1
ATOM 636 C C . ALA A 1 85 ? -5.789 -2.893 17.603 1.00 94.00 85 ALA A C 1
ATOM 638 O O . ALA A 1 85 ? -4.937 -2.205 17.045 1.00 94.00 85 ALA A O 1
ATOM 639 N N . PHE A 1 86 ? -5.876 -2.961 18.926 1.00 93.50 86 PHE A N 1
ATOM 640 C CA . PHE A 1 86 ? -4.904 -2.343 19.826 1.00 93.50 86 PHE A CA 1
ATOM 641 C C . PHE A 1 86 ? -4.142 -3.440 20.570 1.00 93.50 86 PHE A C 1
ATOM 643 O O . PHE A 1 86 ? -4.750 -4.342 21.146 1.00 93.50 86 PHE A O 1
ATOM 650 N N . LEU A 1 87 ? -2.812 -3.362 20.543 1.00 91.94 87 LEU A N 1
ATOM 651 C CA . LEU A 1 87 ? -1.905 -4.260 21.250 1.00 91.94 87 LEU A CA 1
ATOM 652 C C . LEU A 1 87 ? -1.346 -3.537 22.481 1.00 91.94 87 LEU A C 1
ATOM 654 O O . LEU A 1 87 ? -0.606 -2.553 22.362 1.00 91.94 87 LEU A O 1
ATOM 658 N N . LYS A 1 88 ? -1.710 -4.029 23.669 1.00 89.31 88 LYS A N 1
ATOM 659 C CA . LYS A 1 88 ? -1.400 -3.420 24.970 1.00 89.31 88 LYS A CA 1
ATOM 660 C C . LYS A 1 88 ? -0.792 -4.481 25.879 1.00 89.31 88 LYS A C 1
ATOM 662 O O . LYS A 1 88 ? -1.482 -5.429 26.228 1.00 89.31 88 LYS A O 1
ATOM 667 N N . LYS A 1 89 ? 0.487 -4.352 26.256 1.00 86.12 89 LYS A N 1
ATOM 668 C CA . LYS A 1 89 ? 1.189 -5.338 27.117 1.00 86.12 89 LYS A CA 1
ATOM 669 C C . LYS A 1 89 ? 0.951 -6.790 26.651 1.00 86.12 89 LYS A C 1
ATOM 671 O O . LYS A 1 89 ? 0.539 -7.638 27.431 1.00 86.12 89 LYS A O 1
ATOM 676 N N . GLU A 1 90 ? 1.149 -7.020 25.349 1.00 84.75 90 GLU A N 1
ATOM 677 C CA . GLU A 1 90 ? 0.939 -8.303 24.646 1.00 84.75 90 GLU A CA 1
ATOM 678 C C . GLU A 1 90 ? -0.525 -8.789 24.527 1.00 84.75 90 GLU A C 1
ATOM 680 O O . GLU A 1 90 ? -0.779 -9.832 23.931 1.00 84.75 90 GLU A O 1
ATOM 685 N N . GLN A 1 91 ? -1.508 -8.019 25.007 1.00 89.00 91 GLN A N 1
ATOM 686 C CA . GLN A 1 91 ? -2.936 -8.337 24.904 1.00 89.00 91 GLN A CA 1
ATOM 687 C C . GLN A 1 91 ? -3.613 -7.603 23.738 1.00 89.00 91 GLN A C 1
ATOM 689 O O . GLN A 1 91 ? -3.364 -6.417 23.503 1.00 89.00 91 GLN A O 1
ATOM 694 N N . TRP A 1 92 ? -4.499 -8.312 23.034 1.00 90.44 92 TRP A N 1
ATOM 695 C CA . TRP A 1 92 ? -5.249 -7.820 21.876 1.00 90.44 92 TRP A CA 1
ATOM 696 C C . TRP A 1 92 ? -6.629 -7.268 22.252 1.00 90.44 92 TRP A C 1
ATOM 698 O O . TRP A 1 92 ? -7.418 -7.937 22.917 1.00 90.44 92 TRP A O 1
ATOM 708 N N . PHE A 1 93 ? -6.953 -6.081 21.737 1.00 89.50 93 PHE A N 1
ATOM 709 C CA . PHE A 1 93 ? -8.253 -5.419 21.867 1.00 89.50 93 PHE A CA 1
ATOM 710 C C . PHE A 1 93 ? -8.812 -5.165 20.460 1.00 89.50 93 PHE A C 1
ATOM 712 O O . PHE A 1 93 ? -8.178 -4.481 19.657 1.00 89.50 93 PHE A O 1
ATOM 719 N N . VAL A 1 94 ? -9.954 -5.784 20.135 1.00 87.06 94 VAL A N 1
ATOM 720 C CA . VAL A 1 94 ? -10.412 -5.996 18.739 1.00 87.06 94 VAL A CA 1
ATOM 721 C C . VAL A 1 94 ? -11.889 -5.669 18.474 1.00 87.06 94 VAL A C 1
ATOM 723 O O . VAL A 1 94 ? -12.379 -5.897 17.367 1.00 87.06 94 VAL A O 1
ATOM 726 N N . ARG A 1 95 ? -12.623 -5.194 19.486 1.00 85.12 95 ARG A N 1
ATOM 727 C CA . ARG A 1 95 ? -14.057 -4.880 19.394 1.00 85.12 95 ARG A CA 1
ATOM 728 C C . ARG A 1 95 ? -14.251 -3.376 19.430 1.00 85.12 95 ARG A C 1
ATOM 730 O O . ARG A 1 95 ? -13.584 -2.719 20.214 1.00 85.12 95 ARG A O 1
ATOM 737 N N . PHE A 1 96 ? -15.185 -2.867 18.634 1.00 89.12 96 PHE A N 1
ATOM 738 C CA . PHE A 1 96 ? -15.508 -1.440 18.569 1.00 89.12 96 PHE A CA 1
ATOM 739 C C . PHE A 1 96 ? -17.032 -1.247 18.505 1.00 89.12 96 PHE A C 1
ATOM 741 O O . PHE A 1 96 ? -17.536 -0.909 17.435 1.00 89.12 96 PHE A O 1
ATOM 748 N N . PRO A 1 97 ? -17.769 -1.548 19.596 1.00 83.25 97 PRO A N 1
ATOM 749 C CA . PRO A 1 97 ? -19.236 -1.546 19.613 1.00 83.25 97 PRO A CA 1
ATOM 750 C C . PRO A 1 97 ? -19.846 -0.173 19.301 1.00 83.25 97 PRO A C 1
ATOM 752 O O . PRO A 1 97 ? -20.945 -0.101 18.746 1.00 83.25 97 PRO A O 1
ATOM 755 N N . ASP A 1 98 ? -19.139 0.905 19.642 1.00 87.81 98 ASP A N 1
ATOM 756 C CA . ASP A 1 98 ? -19.578 2.266 19.381 1.00 87.81 98 ASP A CA 1
ATOM 757 C C . ASP A 1 98 ? -19.144 2.690 17.978 1.00 87.81 98 ASP A C 1
ATOM 759 O O . ASP A 1 98 ? -18.004 2.479 17.559 1.00 87.81 98 ASP A O 1
ATOM 763 N N . ARG A 1 99 ? -20.040 3.354 17.252 1.00 89.12 99 ARG A N 1
ATOM 764 C CA . ARG A 1 99 ? -19.747 3.973 15.958 1.00 89.12 99 ARG A CA 1
ATOM 765 C C . ARG A 1 99 ? -20.547 5.254 15.799 1.00 89.12 99 ARG A C 1
ATOM 767 O O . ARG A 1 99 ? -21.629 5.376 16.369 1.00 89.12 99 ARG A O 1
ATOM 774 N N . GLY A 1 100 ? -20.041 6.194 15.013 1.00 85.44 100 GLY A N 1
ATOM 775 C CA . GLY A 1 100 ? -20.759 7.439 14.774 1.00 85.44 100 GLY A CA 1
ATOM 776 C C . GLY A 1 100 ? -20.171 8.295 13.666 1.00 85.44 100 GLY A C 1
ATOM 777 O O . GLY A 1 100 ? -19.080 8.039 13.153 1.00 85.44 100 GLY A O 1
ATOM 778 N N . LEU A 1 101 ? -20.922 9.334 13.311 1.00 86.25 101 LEU A N 1
ATOM 779 C CA . LEU A 1 101 ? -20.489 10.380 12.395 1.00 86.25 101 LEU A CA 1
ATOM 780 C C . LEU A 1 101 ? -20.056 11.592 13.220 1.00 86.25 101 LEU A C 1
ATOM 782 O O . LEU A 1 101 ? -20.860 12.170 13.947 1.00 86.25 101 LEU A O 1
ATOM 786 N N . ILE A 1 102 ? -18.786 11.986 13.122 1.00 76.06 102 ILE A N 1
ATOM 787 C CA . ILE A 1 102 ? -18.257 13.159 13.826 1.00 76.06 102 ILE A CA 1
ATOM 788 C C . ILE A 1 102 ? -18.264 14.342 12.856 1.00 76.06 102 ILE A C 1
ATOM 790 O O . ILE A 1 102 ? -17.305 14.580 12.116 1.00 76.06 102 ILE A O 1
ATOM 794 N N . SER A 1 103 ? -19.366 15.093 12.847 1.00 67.69 103 SER A N 1
ATOM 795 C CA . SER A 1 103 ? -19.480 16.339 12.088 1.00 67.69 103 SER A CA 1
ATOM 796 C C . SER A 1 103 ? -20.444 17.335 12.729 1.00 67.69 103 SER A C 1
ATOM 798 O O . SER A 1 103 ? -21.371 16.946 13.427 1.00 67.69 103 SER A O 1
ATOM 800 N N . HIS A 1 104 ? -20.241 18.621 12.435 1.00 53.44 104 HIS A N 1
ATOM 801 C CA . HIS A 1 104 ? -21.230 19.682 12.676 1.00 53.44 104 HIS A CA 1
ATOM 802 C C . HIS A 1 104 ? -22.207 19.852 11.500 1.00 53.44 104 HIS A C 1
ATOM 804 O O . HIS A 1 104 ? -23.092 20.698 11.551 1.00 53.44 104 HIS A O 1
ATOM 810 N N . ASP A 1 105 ? -22.009 19.082 10.430 1.00 61.56 105 ASP A N 1
ATOM 811 C CA . ASP A 1 105 ? -22.790 19.120 9.203 1.00 61.56 105 ASP A CA 1
ATOM 812 C C . ASP A 1 105 ? -23.503 17.770 9.039 1.00 61.56 105 ASP A C 1
ATOM 814 O O . ASP A 1 105 ? -22.896 16.777 8.618 1.00 61.56 105 ASP A O 1
ATOM 818 N N . GLU A 1 106 ? -24.777 17.732 9.445 1.00 52.25 106 GLU A N 1
ATOM 819 C CA . GLU A 1 106 ? -25.625 16.527 9.458 1.00 52.25 106 GLU A CA 1
ATOM 820 C C . GLU A 1 106 ? -25.751 15.872 8.072 1.00 52.25 106 GLU A C 1
ATOM 822 O O . GLU A 1 106 ? -25.977 14.669 7.976 1.00 52.25 106 GLU A O 1
ATOM 827 N N . TRP A 1 107 ? -25.553 16.644 6.999 1.00 55.81 107 TRP A N 1
ATOM 828 C CA . TRP A 1 107 ? -25.701 16.198 5.610 1.00 55.81 107 TRP A CA 1
ATOM 829 C C . TRP A 1 107 ? -24.431 15.611 5.002 1.00 55.81 107 TRP A C 1
ATOM 831 O O . TRP A 1 107 ? -24.487 15.044 3.913 1.00 55.81 107 TRP A O 1
ATOM 841 N N . VAL A 1 108 ? -23.286 15.797 5.664 1.00 61.62 108 VAL A N 1
ATOM 842 C CA . VAL A 1 108 ? -21.958 15.578 5.070 1.00 61.62 108 VAL A CA 1
ATOM 843 C C . VAL A 1 108 ? -21.125 14.575 5.869 1.00 61.62 108 VAL A C 1
ATOM 845 O O . VAL A 1 108 ? -20.245 13.928 5.304 1.00 61.62 108 VAL A O 1
ATOM 848 N N . GLY A 1 109 ? -21.393 14.405 7.171 1.00 66.38 109 GLY A N 1
ATOM 849 C CA . GLY A 1 109 ? -20.856 13.287 7.957 1.00 66.38 109 GLY A CA 1
ATOM 850 C C . GLY A 1 109 ? -19.330 13.147 7.888 1.00 66.38 109 GLY A C 1
ATOM 851 O O . GLY A 1 109 ? -18.837 12.032 7.808 1.00 66.38 109 GLY A O 1
ATOM 852 N N . ARG A 1 110 ? -18.589 14.270 7.880 1.00 78.19 110 ARG A N 1
ATOM 853 C CA . ARG A 1 110 ? -17.173 14.393 7.440 1.00 78.19 110 ARG A CA 1
ATOM 854 C C . ARG A 1 110 ? -16.167 13.371 7.987 1.00 78.19 110 ARG A C 1
ATOM 856 O O . ARG A 1 110 ? -15.071 13.271 7.446 1.00 78.19 110 ARG A O 1
ATOM 863 N N . ARG A 1 111 ? -16.486 12.675 9.076 1.00 87.62 111 ARG A N 1
ATOM 864 C CA . ARG A 1 111 ? -15.645 11.655 9.700 1.00 87.62 111 ARG A CA 1
ATOM 865 C C . ARG A 1 111 ? -16.515 10.503 10.173 1.00 87.62 111 ARG A C 1
ATOM 867 O O . ARG A 1 111 ? -17.436 10.733 10.954 1.00 87.62 111 ARG A O 1
ATOM 874 N N . GLY A 1 112 ? -16.176 9.282 9.784 1.00 90.56 112 GLY A N 1
ATOM 875 C CA . GLY A 1 112 ? -16.667 8.090 10.467 1.00 90.56 112 GLY A CA 1
ATOM 876 C C . GLY A 1 112 ? -15.747 7.749 11.636 1.00 90.56 112 GLY A C 1
ATOM 877 O O . GLY A 1 112 ? -14.524 7.836 11.504 1.00 90.56 112 GLY A O 1
ATOM 878 N N . SER A 1 113 ? -16.303 7.325 12.766 1.00 92.19 113 SER A N 1
ATOM 879 C CA . SER A 1 113 ? -15.541 6.797 13.901 1.00 92.19 113 SER A CA 1
ATOM 880 C C . SER A 1 113 ? -16.077 5.449 14.366 1.00 92.19 113 SER A C 1
ATOM 882 O O . SER A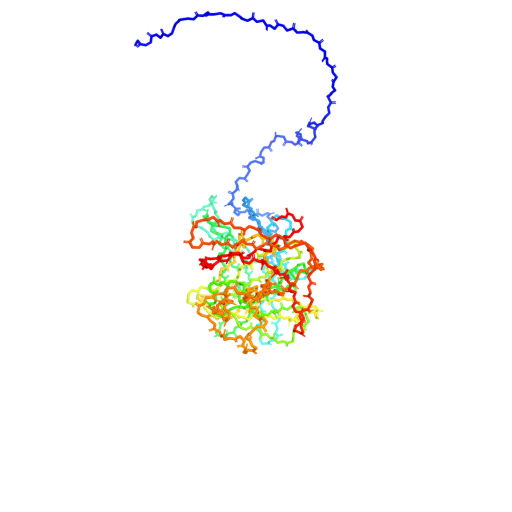 1 113 ? -17.265 5.151 14.230 1.00 92.19 113 SER A O 1
ATOM 884 N N . VAL A 1 114 ? -15.179 4.640 14.930 1.00 93.00 114 VAL A N 1
ATOM 885 C CA . VAL A 1 114 ? -15.502 3.429 15.694 1.00 93.00 114 VAL A CA 1
ATOM 886 C C . VAL A 1 114 ? -14.690 3.423 16.993 1.00 93.00 114 VAL A C 1
ATOM 888 O O . VAL A 1 114 ? -13.529 3.844 16.989 1.00 93.00 114 VAL A O 1
ATOM 891 N N . ALA A 1 115 ? -15.290 3.000 18.105 1.00 91.50 115 ALA A N 1
ATOM 892 C CA . ALA A 1 115 ? -14.706 3.089 19.443 1.00 91.50 115 ALA A CA 1
ATOM 893 C C . ALA A 1 115 ? -15.201 1.979 20.394 1.00 91.50 115 ALA A C 1
ATOM 895 O O . ALA A 1 115 ? -16.164 1.272 20.101 1.00 91.50 115 ALA A O 1
ATOM 896 N N . ASP A 1 116 ? -14.527 1.828 21.537 1.00 88.56 116 ASP A N 1
ATOM 897 C CA . ASP A 1 116 ? -14.903 0.912 22.633 1.00 88.56 116 ASP A CA 1
ATOM 898 C C . ASP A 1 116 ? -14.937 1.599 24.018 1.00 88.56 116 ASP A C 1
ATOM 900 O O . ASP A 1 116 ? -14.797 0.957 25.060 1.00 88.56 116 ASP A O 1
ATOM 904 N N . GLY A 1 117 ? -15.057 2.930 24.027 1.00 85.06 117 GLY A N 1
ATOM 905 C CA . GLY A 1 117 ? -14.940 3.778 25.218 1.00 85.06 117 GLY A CA 1
ATOM 906 C C . GLY A 1 117 ? -13.501 4.047 25.694 1.00 85.06 117 GLY A C 1
ATOM 907 O O . GLY A 1 117 ? -13.281 5.011 26.430 1.00 85.06 117 GLY A O 1
ATOM 908 N N . VAL A 1 118 ? -12.508 3.261 25.259 1.00 87.94 118 VAL A N 1
ATOM 909 C CA . VAL A 1 118 ? -11.081 3.455 25.589 1.00 87.94 118 VAL A CA 1
ATOM 910 C C . VAL A 1 118 ? -10.272 3.817 24.346 1.00 87.94 118 VAL A C 1
ATOM 912 O O . VAL A 1 118 ? -9.472 4.748 24.373 1.00 87.94 118 VAL A O 1
ATOM 915 N N . ASN A 1 119 ? -10.476 3.092 23.258 1.00 90.75 119 ASN A N 1
ATOM 916 C CA . ASN A 1 119 ? -9.802 3.222 21.979 1.00 90.75 119 ASN A CA 1
ATOM 917 C C . ASN A 1 119 ? -10.755 3.838 20.952 1.00 90.75 119 ASN A C 1
ATOM 919 O O . ASN A 1 119 ? -11.963 3.604 20.995 1.00 90.75 119 ASN A O 1
ATOM 923 N N . ILE A 1 120 ? -10.210 4.592 19.999 1.00 92.44 120 ILE A N 1
ATOM 924 C CA . ILE A 1 120 ? -10.965 5.171 18.885 1.00 92.44 120 ILE A CA 1
ATOM 925 C C . ILE A 1 120 ? -10.149 5.111 17.592 1.00 92.44 120 ILE A C 1
ATOM 927 O O . ILE A 1 120 ? -8.953 5.417 17.580 1.00 92.44 120 ILE A O 1
ATOM 931 N N . VAL A 1 121 ? -10.816 4.740 16.499 1.00 94.50 121 VAL A N 1
ATOM 932 C CA . VAL A 1 121 ? -10.286 4.804 15.133 1.00 94.50 121 VAL A CA 1
ATOM 933 C C . VAL A 1 121 ? -11.230 5.648 14.287 1.00 94.50 121 VAL A C 1
ATOM 935 O O . VAL A 1 121 ? -12.362 5.244 14.005 1.00 94.50 121 VAL A O 1
ATOM 938 N N . THR A 1 122 ? -10.755 6.813 13.860 1.00 93.56 122 THR A N 1
ATOM 939 C CA . THR A 1 122 ? -11.523 7.760 13.044 1.00 93.56 122 THR A CA 1
ATOM 940 C C . THR A 1 122 ? -10.917 7.839 11.649 1.00 93.56 122 THR A C 1
ATOM 942 O O . THR A 1 122 ? -9.706 8.002 11.512 1.00 93.56 122 THR A O 1
ATOM 945 N N . LEU A 1 123 ? -11.766 7.756 10.624 1.00 92.56 123 LEU A N 1
ATOM 946 C CA . LEU A 1 123 ? -11.401 7.947 9.223 1.00 92.56 123 LEU A CA 1
ATOM 947 C C . LEU A 1 123 ? -12.098 9.199 8.684 1.00 92.56 123 LEU A C 1
ATOM 949 O O . LEU A 1 123 ? -13.323 9.325 8.744 1.00 92.56 123 LEU A O 1
ATOM 953 N N . SER A 1 124 ? -11.299 10.128 8.167 1.00 90.06 124 SER A N 1
ATOM 954 C CA . SER A 1 124 ? -11.724 11.424 7.641 1.00 90.06 124 SER A CA 1
ATOM 955 C C . SER A 1 124 ? -11.246 11.549 6.187 1.00 90.06 124 SER A C 1
ATOM 957 O O . SER A 1 124 ? -10.075 11.865 5.978 1.00 90.06 124 SER A O 1
ATOM 959 N N . PRO A 1 125 ? -12.089 11.264 5.180 1.00 86.69 125 PRO A N 1
ATOM 960 C CA . PRO A 1 125 ? -11.732 11.391 3.772 1.00 86.69 125 PRO A CA 1
ATOM 961 C C . PRO A 1 125 ? -11.404 12.844 3.417 1.00 86.69 125 PRO A C 1
ATOM 963 O O . PRO A 1 125 ? -12.028 13.780 3.928 1.00 86.69 125 PRO A O 1
ATOM 966 N N . ASP A 1 126 ? -10.446 13.025 2.514 1.00 80.94 126 ASP A N 1
ATOM 967 C CA . ASP A 1 126 ? -10.265 14.285 1.806 1.00 80.94 126 ASP A CA 1
ATOM 968 C C . ASP A 1 126 ? -11.339 14.420 0.709 1.00 80.94 126 ASP A C 1
ATOM 970 O O . ASP A 1 126 ? -11.779 13.450 0.093 1.00 80.94 126 ASP A O 1
ATOM 974 N N . TRP A 1 127 ? -11.778 15.654 0.485 1.00 74.12 127 TRP A N 1
ATOM 975 C CA . TRP A 1 127 ? -12.754 16.039 -0.533 1.00 74.12 127 TRP A CA 1
ATOM 976 C C . TRP A 1 127 ? -12.106 16.316 -1.890 1.00 74.12 127 TRP A C 1
ATOM 978 O O . TRP A 1 127 ? -12.798 16.349 -2.908 1.00 74.12 127 TRP A O 1
ATOM 988 N N . HIS A 1 128 ? -10.790 16.541 -1.903 1.00 73.75 128 HIS A N 1
ATOM 989 C CA . HIS A 1 128 ? -10.036 16.974 -3.077 1.00 73.75 128 HIS A CA 1
ATOM 990 C C . HIS A 1 128 ? -9.004 15.948 -3.563 1.00 73.75 128 HIS A C 1
ATOM 992 O O . HIS A 1 128 ? -8.450 16.121 -4.647 1.00 73.75 128 HIS A O 1
ATOM 998 N N . SER A 1 129 ? -8.760 14.878 -2.804 1.00 73.81 129 SER A N 1
ATOM 999 C CA . SER A 1 129 ? -7.824 13.805 -3.154 1.00 73.81 129 SER A CA 1
ATOM 1000 C C . SER A 1 129 ? -8.379 12.428 -2.754 1.00 73.81 129 SER A C 1
ATOM 1002 O O . SER A 1 129 ? -9.220 12.346 -1.857 1.00 73.81 129 SER A O 1
ATOM 1004 N N . PRO A 1 130 ? -7.930 11.322 -3.382 1.00 80.00 130 PRO A N 1
ATOM 1005 C CA . PRO A 1 130 ? -8.274 9.960 -2.970 1.00 80.00 130 PRO A CA 1
ATOM 1006 C C . PRO A 1 130 ? -7.471 9.545 -1.720 1.00 80.00 130 PRO A C 1
ATOM 1008 O O . PRO A 1 130 ? -6.723 8.564 -1.734 1.00 80.00 130 PRO A O 1
ATOM 1011 N N . SER A 1 131 ? -7.599 10.322 -0.640 1.00 87.81 131 SER A N 1
ATOM 1012 C CA . SER A 1 131 ? -6.885 10.118 0.621 1.00 87.81 131 SER A CA 1
ATOM 1013 C C . SER A 1 131 ? -7.792 10.211 1.848 1.00 87.81 131 SER A C 1
ATOM 1015 O O . SER A 1 131 ? -8.929 10.687 1.795 1.00 87.81 131 SER A O 1
ATOM 1017 N N . VAL A 1 132 ? -7.279 9.712 2.970 1.00 90.19 132 VAL A N 1
ATOM 1018 C CA . VAL A 1 132 ? -7.956 9.612 4.261 1.00 90.19 132 VAL A CA 1
ATOM 1019 C C . VAL A 1 132 ? -6.994 10.008 5.362 1.00 90.19 132 VAL A C 1
ATOM 1021 O O . VAL A 1 132 ? -5.915 9.433 5.502 1.00 90.19 132 VAL A O 1
ATOM 1024 N N . GLU A 1 133 ? -7.411 10.947 6.196 1.00 92.81 133 GLU A N 1
ATOM 1025 C CA . GLU A 1 133 ? -6.810 11.169 7.501 1.00 92.81 133 GLU A CA 1
ATOM 1026 C C . GLU A 1 133 ? -7.300 10.073 8.466 1.00 92.81 133 GLU A C 1
ATOM 1028 O O . GLU A 1 133 ? -8.488 9.974 8.786 1.00 92.81 133 GLU A O 1
ATOM 1033 N N . LEU A 1 134 ? -6.365 9.227 8.898 1.00 94.94 134 LEU A N 1
ATOM 1034 C CA . LEU A 1 134 ? -6.523 8.200 9.920 1.00 94.94 134 LEU A CA 1
ATOM 1035 C C . LEU A 1 134 ? -6.091 8.787 11.267 1.00 94.94 134 LEU A C 1
ATOM 1037 O O . LEU A 1 134 ? -4.912 9.069 11.476 1.00 94.94 134 LEU A O 1
ATOM 1041 N N . TYR A 1 135 ? -7.031 8.923 12.199 1.00 94.19 135 TYR A N 1
ATOM 1042 C CA . TYR A 1 135 ? -6.734 9.263 13.588 1.00 94.19 135 TYR A CA 1
ATOM 1043 C C . TYR A 1 135 ? -6.894 8.042 14.492 1.00 94.19 135 TYR A C 1
ATOM 1045 O O . TYR A 1 135 ? -7.901 7.331 14.431 1.00 94.19 135 TYR A O 1
ATOM 1053 N N . LEU A 1 136 ? -5.906 7.841 15.362 1.00 94.00 136 LEU A N 1
ATOM 1054 C CA . LEU A 1 136 ? -5.852 6.750 16.326 1.00 94.00 136 LEU A CA 1
ATOM 1055 C C . LEU A 1 136 ? -5.738 7.319 17.743 1.00 94.00 136 LEU A C 1
ATOM 1057 O O . LEU A 1 136 ? -4.761 7.986 18.078 1.00 94.00 136 LEU A O 1
ATOM 1061 N N . GLY A 1 137 ? -6.727 7.053 18.591 1.00 90.88 137 GLY A N 1
ATOM 1062 C CA . GLY A 1 137 ? -6.726 7.473 19.992 1.00 90.88 137 GLY A CA 1
ATOM 1063 C C . GLY A 1 137 ? -6.789 6.276 20.934 1.00 90.88 137 GLY A C 1
ATOM 1064 O O . GLY A 1 137 ? -7.482 5.300 20.654 1.00 90.88 137 GLY A O 1
ATOM 1065 N N . ALA A 1 138 ? -6.094 6.367 22.067 1.00 88.25 138 ALA A N 1
ATOM 1066 C CA . ALA A 1 138 ? -6.249 5.443 23.187 1.00 88.25 138 ALA A CA 1
ATOM 1067 C C . ALA A 1 138 ? -6.230 6.244 24.492 1.00 88.25 138 ALA A C 1
ATOM 1069 O O . ALA A 1 138 ? -5.288 6.991 24.747 1.00 88.25 138 ALA A O 1
ATOM 1070 N N . ASN A 1 139 ? -7.253 6.090 25.330 1.00 85.56 139 ASN A N 1
ATOM 1071 C CA . ASN A 1 139 ? -7.427 6.796 26.600 1.00 85.56 139 ASN A CA 1
ATOM 1072 C C . ASN A 1 139 ? -6.533 6.214 27.714 1.00 85.56 139 ASN A C 1
ATOM 1074 O O . ASN A 1 139 ? -6.991 5.874 28.803 1.00 85.56 139 ASN A O 1
ATOM 1078 N N . GLU A 1 140 ? -5.242 6.055 27.425 1.00 83.44 140 GLU A N 1
ATOM 1079 C CA . GLU A 1 140 ? -4.254 5.476 28.330 1.00 83.44 140 GLU A CA 1
ATOM 1080 C C . GLU A 1 140 ? -2.951 6.284 28.357 1.00 83.44 140 GLU A C 1
ATOM 1082 O O . GLU A 1 140 ? -2.577 6.965 27.401 1.00 83.44 140 GLU A O 1
ATOM 1087 N N . LYS A 1 141 ? -2.260 6.233 29.504 1.00 81.81 141 LYS A N 1
ATOM 1088 C CA . LYS A 1 141 ? -1.039 7.018 29.767 1.00 81.81 141 LYS A CA 1
ATOM 1089 C C . LYS A 1 141 ? 0.217 6.413 29.136 1.00 81.81 141 LYS A C 1
ATOM 1091 O O . LYS A 1 141 ? 1.167 7.140 28.836 1.00 81.81 141 LYS A O 1
ATOM 1096 N N . GLU A 1 142 ? 0.239 5.092 29.001 1.00 86.31 142 GLU A N 1
ATOM 1097 C CA . GLU A 1 142 ? 1.343 4.339 28.406 1.00 86.31 142 GLU A CA 1
ATOM 1098 C C . GLU A 1 142 ? 1.232 4.331 26.875 1.00 86.31 142 GLU A C 1
ATOM 1100 O O . GLU A 1 142 ? 0.135 4.414 26.325 1.00 86.31 142 GLU A O 1
ATOM 1105 N N . THR A 1 143 ? 2.367 4.236 26.180 1.00 88.06 143 THR A N 1
ATOM 1106 C CA . THR A 1 143 ? 2.378 4.089 24.718 1.00 88.06 143 THR A CA 1
ATOM 1107 C C . THR A 1 143 ? 1.965 2.672 24.333 1.00 88.06 143 THR A C 1
ATOM 1109 O O . THR A 1 143 ? 2.465 1.697 24.892 1.00 88.06 143 THR A O 1
ATOM 1112 N N . GLN A 1 144 ? 1.083 2.563 23.347 1.00 90.81 144 GLN A N 1
ATOM 1113 C CA . GLN A 1 144 ? 0.518 1.316 22.837 1.00 90.81 144 GLN A CA 1
ATOM 1114 C C . GLN A 1 144 ? 0.656 1.272 21.314 1.00 90.81 144 GLN A C 1
ATOM 1116 O O . GLN A 1 144 ? 1.045 2.265 20.692 1.00 90.81 144 GLN A O 1
ATOM 1121 N N . LYS A 1 145 ? 0.358 0.121 20.702 1.00 93.69 145 LYS A N 1
ATOM 1122 C CA . LYS A 1 145 ? 0.361 -0.024 19.241 1.00 93.69 145 LYS A CA 1
ATOM 1123 C C . LYS A 1 145 ? -1.070 -0.189 18.744 1.00 93.69 145 LYS A C 1
ATOM 1125 O O . LYS A 1 145 ? -1.718 -1.179 19.078 1.00 93.69 145 LYS A O 1
ATOM 1130 N N . ALA A 1 146 ? -1.550 0.760 17.943 1.00 95.44 146 ALA A N 1
ATOM 1131 C CA . ALA A 1 146 ? -2.697 0.519 17.079 1.00 95.44 146 ALA A CA 1
ATOM 1132 C C . ALA A 1 146 ? -2.194 -0.201 15.828 1.00 95.44 146 ALA A C 1
ATOM 1134 O O . ALA A 1 146 ? -1.229 0.222 15.198 1.00 95.44 146 ALA A O 1
ATOM 1135 N N . VAL A 1 147 ? -2.822 -1.314 15.496 1.00 96.62 147 VAL A N 1
ATOM 1136 C CA . VAL A 1 147 ? -2.373 -2.258 14.480 1.00 96.62 147 VAL A CA 1
ATOM 1137 C C . VAL A 1 147 ? -3.405 -2.282 13.370 1.00 96.62 147 VAL A C 1
ATOM 1139 O O . VAL A 1 147 ? -4.549 -2.646 13.621 1.00 96.62 147 VAL A O 1
ATOM 1142 N N . MET A 1 148 ? -3.000 -1.914 12.158 1.00 97.81 148 MET A N 1
ATOM 1143 C CA . MET A 1 148 ? -3.785 -2.070 10.937 1.00 97.81 148 MET A CA 1
ATOM 1144 C C . MET A 1 148 ? -3.285 -3.301 10.184 1.00 97.81 148 MET A C 1
ATOM 1146 O O . MET A 1 148 ? -2.177 -3.306 9.647 1.00 97.81 148 MET A O 1
ATOM 1150 N N . PHE A 1 149 ? -4.100 -4.348 10.154 1.00 97.31 149 PHE A N 1
ATOM 1151 C CA . PHE A 1 149 ? -3.833 -5.564 9.399 1.00 97.31 149 PHE A CA 1
ATOM 1152 C C . PHE A 1 149 ? -4.132 -5.344 7.914 1.00 97.31 149 PHE A C 1
ATOM 1154 O O . PHE A 1 149 ? -5.191 -4.820 7.559 1.00 97.31 149 PHE A O 1
ATOM 1161 N N . LEU A 1 150 ? -3.217 -5.776 7.049 1.00 98.00 150 LEU A N 1
ATOM 1162 C CA . LEU A 1 150 ? -3.348 -5.667 5.599 1.00 98.00 150 LEU A CA 1
ATOM 1163 C C . LEU A 1 150 ? -3.950 -6.944 5.004 1.00 98.00 150 LEU A C 1
ATOM 1165 O O . LEU A 1 150 ? -3.728 -8.049 5.505 1.00 98.00 150 LEU A O 1
ATOM 1169 N N . ASN A 1 151 ? -4.722 -6.792 3.929 1.00 97.44 151 ASN A N 1
ATOM 1170 C CA . ASN A 1 151 ? -5.400 -7.899 3.258 1.00 97.44 151 ASN A CA 1
ATOM 1171 C C . ASN A 1 151 ? -4.409 -8.963 2.751 1.00 97.44 151 ASN A C 1
ATOM 1173 O O . ASN A 1 151 ? -3.279 -8.635 2.390 1.00 97.44 151 ASN A O 1
ATOM 1177 N N . GLU A 1 152 ? -4.828 -10.231 2.663 1.00 95.50 152 GLU A N 1
ATOM 1178 C CA . GLU A 1 152 ? -4.007 -11.316 2.096 1.00 95.50 152 GLU A CA 1
ATOM 1179 C C . GLU A 1 152 ? -3.493 -11.009 0.679 1.00 95.50 152 GLU A C 1
ATOM 1181 O O . GLU A 1 152 ? -2.369 -11.375 0.337 1.00 95.50 152 GLU A O 1
ATOM 1186 N N . ALA A 1 153 ? -4.271 -10.262 -0.109 1.00 97.06 153 ALA A N 1
ATOM 1187 C CA . ALA A 1 153 ? -3.915 -9.832 -1.453 1.00 97.06 153 ALA A CA 1
ATOM 1188 C C . ALA A 1 153 ? -2.918 -8.654 -1.496 1.00 97.06 153 ALA A C 1
ATOM 1190 O O . ALA A 1 153 ? -2.354 -8.391 -2.558 1.00 97.06 153 ALA A O 1
ATOM 1191 N N . VAL A 1 154 ? -2.643 -7.975 -0.373 1.00 97.75 154 VAL A N 1
ATOM 1192 C CA . VAL A 1 154 ? -1.463 -7.103 -0.233 1.00 97.75 154 VAL A CA 1
ATOM 1193 C C . VAL A 1 154 ? -0.239 -7.997 -0.089 1.00 97.75 154 VAL A C 1
ATOM 1195 O O . VAL A 1 154 ? -0.127 -8.740 0.886 1.00 97.75 154 VAL A O 1
ATOM 1198 N N . MET A 1 155 ? 0.665 -7.960 -1.067 1.00 96.44 155 MET A N 1
ATOM 1199 C CA . MET A 1 155 ? 1.788 -8.900 -1.139 1.00 96.44 155 MET A CA 1
ATOM 1200 C C . MET A 1 155 ? 2.959 -8.466 -0.258 1.00 96.44 155 MET A C 1
ATOM 1202 O O . MET A 1 155 ? 3.527 -9.280 0.468 1.00 96.44 155 MET A O 1
ATOM 1206 N N . PHE A 1 156 ? 3.299 -7.179 -0.322 1.00 96.31 156 PHE A N 1
ATOM 1207 C CA . PHE A 1 156 ? 4.422 -6.577 0.385 1.00 96.31 156 PHE A CA 1
ATOM 1208 C C . PHE A 1 156 ? 4.165 -5.093 0.662 1.00 96.31 156 PHE A C 1
ATOM 1210 O O . PHE A 1 156 ? 3.288 -4.461 0.067 1.00 96.31 156 PHE A O 1
ATOM 1217 N N . VAL A 1 157 ? 4.977 -4.527 1.547 1.00 96.62 157 VAL A N 1
ATOM 1218 C CA . VAL A 1 157 ? 5.038 -3.099 1.845 1.00 96.62 157 VAL A CA 1
ATOM 1219 C C . VAL A 1 157 ? 6.467 -2.610 1.624 1.00 96.62 157 VAL A C 1
ATOM 1221 O O . VAL A 1 157 ? 7.404 -3.129 2.230 1.00 96.62 157 VAL A O 1
ATOM 1224 N N . ARG A 1 158 ? 6.639 -1.594 0.774 1.00 93.75 158 ARG A N 1
ATOM 1225 C CA . ARG A 1 158 ? 7.903 -0.850 0.641 1.00 93.75 158 ARG A CA 1
ATOM 1226 C C . ARG A 1 158 ? 7.961 0.210 1.737 1.00 93.75 158 ARG A C 1
ATOM 1228 O O . ARG A 1 158 ? 6.982 0.924 1.923 1.00 93.75 158 ARG A O 1
ATOM 1235 N N . CYS A 1 159 ? 9.074 0.321 2.446 1.00 92.56 159 CYS A N 1
ATOM 1236 C CA . CYS A 1 159 ? 9.269 1.250 3.558 1.00 92.56 159 CYS A CA 1
ATOM 1237 C C . CYS A 1 159 ? 10.330 2.303 3.214 1.00 92.56 159 CYS A C 1
ATOM 1239 O O . CYS A 1 159 ? 11.351 1.983 2.599 1.00 92.56 159 CYS A O 1
ATOM 1241 N N . GLY A 1 160 ? 10.084 3.546 3.632 1.00 81.81 160 GLY A N 1
ATOM 1242 C CA . GLY A 1 160 ? 10.966 4.693 3.435 1.00 81.81 160 GLY A CA 1
ATOM 1243 C C . GLY A 1 160 ? 11.088 5.580 4.678 1.00 81.81 160 GLY A C 1
ATOM 1244 O O . GLY A 1 160 ? 10.166 5.707 5.496 1.00 81.81 160 GLY A O 1
ATOM 1245 N N . GLY A 1 161 ? 12.258 6.199 4.814 1.00 60.44 161 GLY A N 1
ATOM 1246 C CA . GLY A 1 161 ? 12.594 7.124 5.891 1.00 60.44 161 GLY A CA 1
ATOM 1247 C C . GLY A 1 161 ? 12.305 8.587 5.553 1.00 60.44 161 GLY A C 1
ATOM 1248 O O . GLY A 1 161 ? 11.852 9.312 6.432 1.00 60.44 161 GLY A O 1
ATOM 1249 N N . ASN A 1 162 ? 12.573 9.012 4.309 1.00 60.25 162 ASN A N 1
ATOM 1250 C CA . ASN A 1 162 ? 12.371 10.386 3.797 1.00 60.25 162 ASN A CA 1
ATOM 1251 C C . ASN A 1 162 ? 12.462 10.480 2.248 1.00 60.25 162 ASN A C 1
ATOM 1253 O O . ASN A 1 162 ? 12.602 11.568 1.688 1.00 60.25 162 ASN A O 1
ATOM 1257 N N . GLU A 1 163 ? 12.437 9.359 1.527 1.00 60.53 163 GLU A N 1
ATOM 1258 C CA . GLU A 1 163 ? 12.615 9.315 0.077 1.00 60.53 163 GLU A CA 1
ATOM 1259 C C . GLU A 1 163 ? 11.401 9.921 -0.644 1.00 60.53 163 GLU A C 1
ATOM 1261 O O . GLU A 1 163 ? 10.329 9.319 -0.692 1.00 60.53 163 GLU A O 1
ATOM 1266 N N . LEU A 1 164 ? 11.589 11.075 -1.295 1.00 57.03 164 LEU A N 1
ATOM 1267 C CA . LEU A 1 164 ? 10.581 11.681 -2.183 1.00 57.03 164 LEU A CA 1
ATOM 1268 C C . LEU A 1 164 ? 10.233 10.798 -3.397 1.00 57.03 164 LEU A C 1
ATOM 1270 O O . LEU A 1 164 ? 9.241 11.043 -4.077 1.00 57.03 164 LEU A O 1
ATOM 1274 N N . ASN A 1 165 ? 11.054 9.789 -3.695 1.00 67.06 165 ASN A N 1
ATOM 1275 C CA . ASN A 1 165 ? 10.875 8.896 -4.829 1.00 67.06 165 ASN A CA 1
ATOM 1276 C C . ASN A 1 165 ? 10.768 7.434 -4.356 1.00 67.06 165 ASN A C 1
ATOM 1278 O O . ASN A 1 165 ? 11.765 6.795 -4.012 1.00 67.06 165 ASN A O 1
ATOM 1282 N N . ARG A 1 166 ? 9.535 6.906 -4.414 1.00 68.00 166 ARG A N 1
ATOM 1283 C CA . ARG A 1 166 ? 9.127 5.523 -4.086 1.00 68.00 166 ARG A CA 1
ATOM 1284 C C . ARG A 1 166 ? 10.013 4.432 -4.698 1.00 68.00 166 ARG A C 1
ATOM 1286 O O . ARG A 1 166 ? 10.167 3.374 -4.097 1.00 68.00 166 ARG A O 1
ATOM 1293 N N . ALA A 1 167 ? 10.627 4.687 -5.857 1.00 67.69 167 ALA A N 1
ATOM 1294 C CA . ALA A 1 167 ? 11.498 3.734 -6.545 1.00 67.69 167 ALA A CA 1
ATOM 1295 C C . ALA A 1 167 ? 12.729 3.336 -5.704 1.00 67.69 167 ALA A C 1
ATOM 1297 O O . ALA A 1 167 ? 13.290 2.258 -5.901 1.00 67.69 167 ALA A O 1
ATOM 1298 N N . TRP A 1 168 ? 13.122 4.179 -4.742 1.00 71.62 168 TRP A N 1
ATOM 1299 C CA . TRP A 1 168 ? 14.279 3.982 -3.864 1.00 71.62 168 TRP A CA 1
ATOM 1300 C C . TRP A 1 168 ? 13.918 3.444 -2.471 1.00 71.62 168 TRP A C 1
ATOM 1302 O O . TRP A 1 168 ? 14.820 3.207 -1.670 1.00 71.62 168 TRP A O 1
ATOM 1312 N N . MET A 1 169 ? 12.636 3.173 -2.191 1.00 85.00 169 MET A N 1
ATOM 1313 C CA . MET A 1 169 ? 12.191 2.491 -0.967 1.00 85.00 169 MET A CA 1
ATOM 1314 C C . MET A 1 169 ? 12.579 1.005 -1.021 1.00 85.00 169 MET A C 1
ATOM 1316 O O . MET A 1 169 ? 11.794 0.141 -1.412 1.00 85.00 169 MET A O 1
ATOM 1320 N N . ARG A 1 170 ? 13.842 0.718 -0.679 1.00 82.50 170 ARG A N 1
ATOM 1321 C CA . ARG A 1 170 ? 14.468 -0.612 -0.800 1.00 82.50 170 ARG A CA 1
ATOM 1322 C C . ARG A 1 170 ? 14.139 -1.575 0.341 1.00 82.50 170 ARG A C 1
ATOM 1324 O O . ARG A 1 170 ? 14.383 -2.769 0.200 1.00 82.50 170 ARG A O 1
ATOM 1331 N N . GLN A 1 171 ? 13.629 -1.083 1.468 1.00 90.88 171 GLN A N 1
ATOM 1332 C CA . GLN A 1 171 ? 13.236 -1.936 2.588 1.00 90.88 171 GLN A CA 1
ATOM 1333 C C . GLN A 1 171 ? 11.854 -2.524 2.304 1.00 90.88 171 GLN A C 1
ATOM 1335 O O . GLN A 1 171 ? 10.868 -1.796 2.242 1.00 90.88 171 GLN A O 1
ATOM 1340 N N . ILE A 1 172 ? 11.792 -3.837 2.100 1.00 93.19 172 ILE A N 1
ATOM 1341 C CA . ILE A 1 172 ? 10.563 -4.559 1.764 1.00 93.19 172 ILE A CA 1
ATOM 1342 C C . ILE A 1 172 ? 10.170 -5.408 2.967 1.00 93.19 172 ILE A C 1
ATOM 1344 O O . ILE A 1 172 ? 11.006 -6.126 3.513 1.00 93.19 172 ILE A O 1
ATOM 1348 N N . VAL A 1 173 ? 8.900 -5.332 3.357 1.00 96.62 173 VAL A N 1
ATOM 1349 C CA . VAL A 1 173 ? 8.301 -6.201 4.371 1.00 96.62 173 VAL A CA 1
ATOM 1350 C C . VAL A 1 173 ? 7.179 -7.004 3.727 1.00 96.62 173 VAL A C 1
ATOM 1352 O O . VAL A 1 173 ? 6.254 -6.446 3.142 1.00 96.62 173 VAL A O 1
ATOM 1355 N N . ASP A 1 174 ? 7.260 -8.319 3.851 1.00 95.44 174 ASP A N 1
ATOM 1356 C CA . ASP A 1 174 ? 6.267 -9.296 3.407 1.00 95.44 174 ASP A CA 1
ATOM 1357 C C . ASP A 1 174 ? 5.859 -10.214 4.579 1.00 95.44 174 ASP A C 1
ATOM 1359 O O . ASP A 1 174 ? 6.268 -10.005 5.721 1.00 95.44 174 ASP A O 1
ATOM 1363 N N . ARG A 1 175 ? 5.060 -11.257 4.319 1.00 93.25 175 ARG A N 1
ATOM 1364 C CA . ARG A 1 175 ? 4.657 -12.231 5.357 1.00 93.25 175 ARG A CA 1
ATOM 1365 C C . ARG A 1 175 ? 5.781 -13.169 5.821 1.00 93.25 175 ARG A C 1
ATOM 1367 O O . ARG A 1 175 ? 5.639 -13.783 6.872 1.00 93.25 175 ARG A O 1
ATOM 1374 N N . GLY A 1 176 ? 6.874 -13.300 5.066 1.00 92.00 176 GLY A N 1
ATOM 1375 C CA . GLY A 1 176 ? 8.048 -14.092 5.460 1.00 92.00 176 GLY A CA 1
ATOM 1376 C C . GLY A 1 176 ? 9.041 -13.317 6.334 1.00 92.00 176 GLY A C 1
ATOM 1377 O O . GLY A 1 176 ? 9.886 -13.917 7.005 1.00 92.00 176 GLY A O 1
ATOM 1378 N N . SER A 1 177 ? 8.932 -11.989 6.339 1.00 93.25 177 SER A N 1
ATOM 1379 C CA . SER A 1 177 ? 9.841 -11.060 7.001 1.00 93.25 177 SER A CA 1
ATOM 1380 C C . SER A 1 177 ? 9.836 -11.230 8.522 1.00 93.25 177 SER A C 1
ATOM 1382 O O . SER A 1 177 ? 8.793 -11.214 9.170 1.00 93.25 177 SER A O 1
ATOM 1384 N N . ARG A 1 178 ? 11.027 -11.379 9.117 1.00 90.94 178 ARG A N 1
ATOM 1385 C CA . ARG A 1 178 ? 11.202 -11.629 10.565 1.00 90.94 178 ARG A CA 1
ATOM 1386 C C . ARG A 1 178 ? 11.526 -10.385 11.391 1.00 90.94 178 ARG A C 1
ATOM 1388 O O . ARG A 1 178 ? 11.570 -10.462 12.614 1.00 90.94 178 ARG A O 1
ATOM 1395 N N . THR A 1 179 ? 11.753 -9.252 10.736 1.00 91.31 179 THR A N 1
ATOM 1396 C CA . THR A 1 179 ? 12.142 -7.984 11.361 1.00 91.31 179 THR A CA 1
ATOM 1397 C C . THR A 1 179 ? 11.109 -6.911 11.060 1.00 91.31 179 THR A C 1
ATOM 1399 O O . THR A 1 179 ? 10.759 -6.707 9.899 1.00 91.31 179 THR A O 1
ATOM 1402 N N . ALA A 1 180 ? 10.667 -6.195 12.093 1.00 94.19 180 ALA A N 1
ATOM 1403 C CA . ALA A 1 180 ? 9.888 -4.977 11.916 1.00 94.19 180 ALA A CA 1
ATOM 1404 C C . ALA A 1 180 ? 10.763 -3.868 11.309 1.00 94.19 180 ALA A C 1
ATOM 1406 O O . ALA A 1 180 ? 11.919 -3.698 11.703 1.00 94.19 180 ALA A O 1
ATOM 1407 N N . VAL A 1 181 ? 10.201 -3.098 10.381 1.00 95.88 181 VAL A N 1
ATOM 1408 C CA . VAL A 1 181 ? 10.849 -1.943 9.751 1.00 95.88 181 VAL A CA 1
ATOM 1409 C C . VAL A 1 181 ? 10.141 -0.671 10.194 1.00 95.88 181 VAL A C 1
ATOM 1411 O O . VAL A 1 181 ? 8.924 -0.567 10.077 1.00 95.88 181 VAL A O 1
ATOM 1414 N N . ARG A 1 182 ? 10.894 0.305 10.703 1.00 94.94 182 ARG A N 1
ATOM 1415 C CA . ARG A 1 182 ? 10.371 1.619 11.099 1.00 94.94 182 ARG A CA 1
ATOM 1416 C C . ARG A 1 182 ? 10.383 2.570 9.903 1.00 94.94 182 ARG A C 1
ATOM 1418 O O . ARG A 1 182 ? 11.407 2.683 9.236 1.00 94.94 182 ARG A O 1
ATOM 1425 N N . ALA A 1 183 ? 9.276 3.266 9.661 1.00 93.00 183 ALA A N 1
ATOM 1426 C CA . ALA A 1 183 ? 9.078 4.108 8.485 1.00 93.00 183 ALA A CA 1
ATOM 1427 C C . ALA A 1 183 ? 8.284 5.386 8.805 1.00 93.00 183 ALA A C 1
ATOM 1429 O O . ALA A 1 183 ? 7.461 5.414 9.722 1.00 93.00 183 ALA A O 1
ATOM 1430 N N . ARG A 1 184 ? 8.511 6.439 8.007 1.00 92.12 184 ARG A N 1
ATOM 1431 C CA . ARG A 1 184 ? 7.640 7.635 7.962 1.00 92.12 184 ARG A CA 1
ATOM 1432 C C . ARG A 1 184 ? 6.686 7.623 6.776 1.00 92.12 184 ARG A C 1
ATOM 1434 O O . ARG A 1 184 ? 5.606 8.203 6.868 1.00 92.12 184 ARG A O 1
ATOM 1441 N N . THR A 1 185 ? 7.079 6.935 5.707 1.00 92.94 185 THR A N 1
ATOM 1442 C CA . THR A 1 185 ? 6.246 6.662 4.539 1.00 92.94 185 THR A CA 1
ATOM 1443 C C . THR A 1 185 ? 6.408 5.200 4.154 1.00 92.94 185 THR A C 1
ATOM 1445 O O . THR A 1 185 ? 7.518 4.671 4.148 1.00 92.94 185 THR A O 1
ATOM 1448 N N . ALA A 1 186 ? 5.309 4.543 3.815 1.00 94.81 186 ALA A N 1
ATOM 1449 C CA . ALA A 1 186 ? 5.303 3.186 3.306 1.00 94.81 186 ALA A CA 1
ATOM 1450 C C . ALA A 1 186 ? 4.285 3.041 2.172 1.00 94.81 186 ALA A C 1
ATOM 1452 O O . ALA A 1 186 ? 3.320 3.797 2.102 1.00 94.81 186 ALA A O 1
ATOM 1453 N N . VAL A 1 187 ? 4.497 2.073 1.283 1.00 95.06 187 VAL A N 1
ATOM 1454 C CA . VAL A 1 187 ? 3.615 1.793 0.144 1.00 95.06 187 VAL A CA 1
ATOM 1455 C C . VAL A 1 187 ? 3.255 0.314 0.157 1.00 95.06 187 VAL A C 1
ATOM 1457 O O . VAL A 1 187 ? 4.093 -0.536 -0.151 1.00 95.06 187 VAL A O 1
ATOM 1460 N N . ALA A 1 188 ? 2.018 0.014 0.546 1.00 96.75 188 ALA A N 1
ATOM 1461 C CA . ALA A 1 188 ? 1.448 -1.326 0.567 1.00 96.75 188 ALA A CA 1
ATOM 1462 C C . ALA A 1 188 ? 0.933 -1.691 -0.829 1.00 96.75 188 ALA A C 1
ATOM 1464 O O . ALA A 1 188 ? 0.031 -1.029 -1.338 1.00 96.75 188 ALA A O 1
ATOM 1465 N N . VAL A 1 189 ? 1.500 -2.725 -1.455 1.00 96.44 189 VAL A N 1
ATOM 1466 C CA . VAL A 1 189 ? 1.207 -3.086 -2.851 1.00 96.44 189 VAL A CA 1
ATOM 1467 C C . VAL A 1 189 ? 0.309 -4.320 -2.910 1.00 96.44 189 VAL A C 1
ATOM 1469 O O . VAL A 1 189 ? 0.659 -5.403 -2.430 1.00 96.44 189 VAL A O 1
ATOM 1472 N N . HIS A 1 190 ? -0.867 -4.149 -3.508 1.00 97.19 190 HIS A N 1
ATOM 1473 C CA . HIS A 1 190 ? -1.831 -5.205 -3.788 1.00 97.19 190 HIS A CA 1
ATOM 1474 C C . HIS A 1 190 ? -1.400 -6.022 -5.019 1.00 97.19 190 HIS A C 1
ATOM 1476 O O . HIS A 1 190 ? -0.693 -5.535 -5.902 1.00 97.19 190 HIS A O 1
ATOM 1482 N N . ARG A 1 191 ? -1.823 -7.288 -5.093 1.00 95.88 191 ARG A N 1
ATOM 1483 C CA . ARG A 1 191 ? -1.425 -8.261 -6.132 1.00 95.88 191 ARG A CA 1
ATOM 1484 C C . ARG A 1 191 ? -1.713 -7.838 -7.578 1.00 95.88 191 ARG A C 1
ATOM 1486 O O . ARG A 1 191 ? -1.160 -8.428 -8.495 1.00 95.88 191 ARG A O 1
ATOM 1493 N N . ASP A 1 192 ? -2.581 -6.852 -7.790 1.00 93.38 192 ASP A N 1
ATOM 1494 C CA . ASP A 1 192 ? -2.934 -6.299 -9.105 1.00 93.38 192 ASP A CA 1
ATOM 1495 C C . ASP A 1 192 ? -2.230 -4.958 -9.419 1.00 93.38 192 ASP A C 1
ATOM 1497 O O . ASP A 1 192 ? -2.590 -4.274 -10.382 1.00 93.38 192 ASP A O 1
ATOM 1501 N N . GLY A 1 193 ? -1.258 -4.574 -8.584 1.00 92.44 193 GLY A N 1
ATOM 1502 C CA . GLY A 1 193 ? -0.428 -3.375 -8.703 1.00 92.44 193 GLY A CA 1
ATOM 1503 C C . GLY A 1 193 ? -1.073 -2.095 -8.170 1.00 92.44 193 GLY A C 1
ATOM 1504 O O . GLY A 1 193 ? -0.412 -1.055 -8.132 1.00 92.44 193 GLY A O 1
ATOM 1505 N N . CYS A 1 194 ? -2.335 -2.140 -7.726 1.00 93.81 194 CYS A N 1
ATOM 1506 C CA . CYS A 1 194 ? -2.904 -1.048 -6.940 1.00 93.81 194 CYS A CA 1
ATOM 1507 C C . CYS A 1 194 ? -2.122 -0.911 -5.622 1.00 93.81 194 CYS A C 1
ATOM 1509 O O . CYS A 1 194 ? -1.712 -1.915 -5.036 1.00 93.81 194 CYS A O 1
ATOM 1511 N N . ALA A 1 195 ? -1.888 0.312 -5.147 1.00 94.19 195 ALA A N 1
ATOM 1512 C CA . ALA A 1 195 ? -1.117 0.528 -3.929 1.00 94.19 195 ALA A CA 1
ATOM 1513 C C . ALA A 1 195 ? -1.739 1.583 -3.012 1.00 94.19 195 ALA A C 1
ATOM 1515 O O . ALA A 1 195 ? -2.398 2.519 -3.463 1.00 94.19 195 ALA A O 1
ATOM 1516 N N . LEU A 1 196 ? -1.500 1.408 -1.714 1.00 94.88 196 LEU A N 1
ATOM 1517 C CA . LEU A 1 196 ? -1.897 2.324 -0.656 1.00 94.88 196 LEU A CA 1
ATOM 1518 C C . LEU A 1 196 ? -0.636 2.920 -0.027 1.00 94.88 196 LEU A C 1
ATOM 1520 O O . LEU A 1 196 ? 0.165 2.209 0.586 1.00 94.88 196 LEU A O 1
ATOM 1524 N N . VAL A 1 197 ? -0.468 4.228 -0.179 1.00 94.31 197 VAL A N 1
ATOM 1525 C CA . VAL A 1 197 ? 0.551 5.023 0.499 1.00 94.31 197 VAL A CA 1
ATOM 1526 C C . VAL A 1 197 ? 0.085 5.299 1.926 1.00 94.31 197 VAL A C 1
ATOM 1528 O O . VAL A 1 197 ? -1.064 5.660 2.167 1.00 94.31 197 VAL A O 1
ATOM 1531 N N . ILE A 1 198 ? 0.986 5.121 2.883 1.00 95.06 198 ILE A N 1
ATOM 1532 C CA . ILE A 1 198 ? 0.759 5.306 4.314 1.00 95.06 198 ILE A CA 1
ATOM 1533 C C . ILE A 1 198 ? 1.838 6.261 4.805 1.00 95.06 198 ILE A C 1
ATOM 1535 O O . ILE A 1 198 ? 3.022 5.968 4.648 1.00 95.06 198 ILE A O 1
ATOM 1539 N N . SER A 1 199 ? 1.462 7.400 5.381 1.00 93.56 199 SER A N 1
ATOM 1540 C CA . SER A 1 199 ? 2.421 8.418 5.830 1.00 93.56 199 SER A CA 1
ATOM 1541 C C . SER A 1 199 ? 2.086 9.005 7.200 1.00 93.56 199 SER A C 1
ATOM 1543 O O . SER A 1 199 ? 0.923 9.103 7.597 1.00 93.56 199 SER A O 1
ATOM 1545 N N . CYS A 1 200 ? 3.123 9.392 7.942 1.00 91.12 200 CYS A N 1
ATOM 1546 C CA . CYS A 1 200 ? 2.990 10.095 9.216 1.00 91.12 200 CYS A CA 1
ATOM 1547 C C . CYS A 1 200 ? 2.582 11.557 9.012 1.00 91.12 200 CYS A C 1
ATOM 1549 O O . CYS A 1 200 ? 3.201 12.280 8.227 1.00 91.12 200 CYS A O 1
ATOM 1551 N N . GLY A 1 201 ? 1.630 12.034 9.817 1.00 84.12 201 GLY A N 1
ATOM 1552 C CA . GLY A 1 201 ? 1.440 13.462 10.040 1.00 84.12 201 GLY A CA 1
ATOM 1553 C C . GLY A 1 201 ? 2.710 14.124 10.591 1.00 84.12 201 GLY A C 1
ATOM 1554 O O . GLY A 1 201 ? 3.593 13.471 11.157 1.00 84.12 201 GLY A O 1
ATOM 1555 N N . LYS A 1 202 ? 2.807 15.449 10.429 1.00 82.81 202 LYS A N 1
ATOM 1556 C CA . LYS A 1 202 ? 3.981 16.241 10.837 1.00 82.81 202 LYS A CA 1
ATOM 1557 C C . LYS A 1 202 ? 4.367 16.008 12.302 1.00 82.81 202 LYS A C 1
ATOM 1559 O O . LYS A 1 202 ? 5.537 15.787 12.594 1.00 82.81 202 LYS A O 1
ATOM 1564 N N . ASP A 1 203 ? 3.370 16.021 13.182 1.00 84.62 203 ASP A N 1
ATOM 1565 C CA . ASP A 1 203 ? 3.538 15.929 14.636 1.00 84.62 203 ASP A CA 1
ATOM 1566 C C . ASP A 1 203 ? 3.346 14.492 15.163 1.00 84.62 203 ASP A C 1
ATOM 1568 O O . ASP A 1 203 ? 3.271 14.262 16.370 1.00 84.62 203 ASP A O 1
ATOM 1572 N N . SER A 1 204 ? 3.263 13.513 14.255 1.00 85.31 204 SER A N 1
ATOM 1573 C CA . SER A 1 204 ? 3.035 12.102 14.562 1.00 85.31 204 SER A CA 1
ATOM 1574 C C . SER A 1 204 ? 4.329 11.290 14.468 1.00 85.31 204 SER A C 1
ATOM 1576 O O . SER A 1 204 ? 5.214 11.553 13.643 1.00 85.31 204 SER A O 1
ATOM 1578 N N . GLY A 1 205 ? 4.439 10.293 15.347 1.00 86.31 205 GLY A N 1
ATOM 1579 C CA . GLY A 1 205 ? 5.589 9.395 15.396 1.00 86.31 205 GLY A CA 1
ATOM 1580 C C . GLY A 1 205 ? 5.678 8.490 14.169 1.00 86.31 205 GLY A C 1
ATOM 1581 O O . GLY A 1 205 ? 4.675 8.205 13.518 1.00 86.31 205 GLY A O 1
ATOM 1582 N N . ASP A 1 206 ? 6.889 8.027 13.873 1.00 92.62 206 ASP A N 1
ATOM 1583 C CA . ASP A 1 206 ? 7.131 6.988 12.869 1.00 92.62 206 ASP A CA 1
ATOM 1584 C C . ASP A 1 206 ? 6.378 5.703 13.256 1.00 92.62 206 ASP A C 1
ATOM 1586 O O . ASP A 1 206 ? 6.319 5.351 14.438 1.00 92.62 206 ASP A O 1
ATOM 1590 N N . PHE A 1 207 ? 5.846 4.982 12.273 1.00 94.94 207 PHE A N 1
ATOM 1591 C CA . PHE A 1 207 ? 5.206 3.683 12.489 1.00 94.94 207 PHE A CA 1
ATOM 1592 C C . PHE A 1 207 ? 6.166 2.530 12.177 1.00 94.94 207 PHE A C 1
ATOM 1594 O O . PHE A 1 207 ? 7.236 2.716 11.596 1.00 94.94 207 PHE A O 1
ATOM 1601 N N . GLU A 1 208 ? 5.784 1.318 12.569 1.00 96.75 208 GLU A N 1
ATOM 1602 C CA . GLU A 1 208 ? 6.471 0.086 12.180 1.00 96.75 208 GLU A CA 1
ATOM 1603 C C . GLU A 1 208 ? 5.638 -0.689 11.152 1.00 96.75 208 GLU A C 1
ATOM 1605 O O . GLU A 1 208 ? 4.410 -0.644 11.171 1.00 96.75 208 GLU A O 1
ATOM 1610 N N . VAL A 1 209 ? 6.295 -1.453 10.287 1.00 97.94 209 VAL A N 1
ATOM 1611 C CA . VAL A 1 209 ? 5.676 -2.432 9.390 1.00 97.94 209 VAL A CA 1
ATOM 1612 C C . VAL A 1 209 ? 6.300 -3.793 9.669 1.00 97.94 209 VAL A C 1
ATOM 1614 O O . VAL A 1 209 ? 7.525 -3.907 9.736 1.00 97.94 209 VAL A O 1
ATOM 1617 N N . ALA A 1 210 ? 5.478 -4.822 9.862 1.00 97.38 210 ALA A N 1
ATOM 1618 C CA . ALA A 1 210 ? 5.947 -6.155 10.237 1.00 97.38 210 ALA A CA 1
ATOM 1619 C C . ALA A 1 210 ? 4.960 -7.257 9.827 1.00 97.38 210 ALA A C 1
ATOM 1621 O O . ALA A 1 210 ? 3.755 -7.020 9.730 1.00 97.38 210 ALA A O 1
ATOM 1622 N N . ALA A 1 211 ? 5.465 -8.484 9.675 1.00 96.50 211 ALA A N 1
ATOM 1623 C CA . ALA A 1 211 ? 4.643 -9.678 9.833 1.00 96.50 211 ALA A CA 1
ATOM 1624 C C . ALA A 1 211 ? 4.482 -9.969 11.334 1.00 96.50 211 ALA A C 1
ATOM 1626 O O . ALA A 1 211 ? 5.470 -10.103 12.057 1.00 96.50 211 ALA A O 1
ATOM 1627 N N . ILE A 1 212 ? 3.243 -10.046 11.812 1.00 94.00 212 ILE A N 1
ATOM 1628 C CA . ILE A 1 212 ? 2.907 -10.234 13.230 1.00 94.00 212 ILE A CA 1
ATOM 1629 C C . ILE A 1 212 ? 1.848 -11.318 13.395 1.00 94.00 212 ILE A C 1
ATOM 1631 O O . ILE A 1 212 ? 1.047 -11.546 12.492 1.00 94.00 212 ILE A O 1
ATOM 1635 N N . ARG A 1 213 ? 1.809 -11.972 14.558 1.00 91.25 213 ARG A N 1
ATOM 1636 C CA . ARG A 1 213 ? 0.743 -12.929 14.881 1.00 91.25 213 ARG A CA 1
ATOM 1637 C C . ARG A 1 213 ? -0.446 -12.210 15.492 1.00 91.25 213 ARG A C 1
ATOM 1639 O O . ARG A 1 213 ? -0.275 -11.501 16.481 1.00 91.25 213 ARG A O 1
ATOM 1646 N N . ASP A 1 214 ? -1.623 -12.399 14.909 1.00 83.00 214 ASP A N 1
ATOM 1647 C CA . ASP A 1 214 ? -2.872 -11.866 15.455 1.00 83.00 214 ASP A CA 1
ATOM 1648 C C . ASP A 1 214 ? -3.456 -12.751 16.575 1.00 83.00 214 ASP A C 1
ATOM 1650 O O . ASP A 1 214 ? -2.835 -13.714 17.031 1.00 83.00 214 ASP A O 1
ATOM 1654 N N . ASP A 1 215 ? -4.667 -12.425 17.029 1.00 79.75 215 ASP A N 1
ATOM 1655 C CA . ASP A 1 215 ? -5.412 -13.155 18.061 1.00 79.75 215 ASP A CA 1
ATOM 1656 C C . ASP A 1 215 ? -5.809 -14.590 17.658 1.00 79.75 215 ASP A C 1
ATOM 1658 O O . ASP A 1 215 ? -6.146 -15.403 18.520 1.00 79.75 215 ASP A O 1
ATOM 1662 N N . SER A 1 216 ? -5.748 -14.925 16.364 1.00 80.56 216 SER A N 1
ATOM 1663 C CA . SER A 1 216 ? -5.921 -16.292 15.858 1.00 80.56 216 SER A CA 1
ATOM 1664 C C . SER A 1 216 ? -4.609 -17.084 15.783 1.00 80.56 216 SER A C 1
ATOM 1666 O O . SER A 1 216 ? -4.635 -18.296 15.572 1.00 80.56 216 SER A O 1
ATOM 1668 N N . GLY A 1 217 ? -3.464 -16.415 15.968 1.00 83.62 217 GLY A N 1
ATOM 1669 C CA . GLY A 1 217 ? -2.123 -16.981 15.820 1.00 83.62 217 GLY A CA 1
ATOM 1670 C C . GLY A 1 217 ? -1.588 -16.984 14.383 1.00 83.62 217 GLY A C 1
ATOM 1671 O O . GLY A 1 217 ? -0.459 -17.428 14.167 1.00 83.62 217 GLY A O 1
ATOM 1672 N N . ALA A 1 218 ? -2.355 -16.482 13.409 1.00 86.75 218 ALA A N 1
ATOM 1673 C CA . ALA A 1 218 ? -1.933 -16.383 12.015 1.00 86.75 218 ALA A CA 1
ATOM 1674 C C . ALA A 1 218 ? -0.920 -15.243 11.817 1.00 86.75 218 ALA A C 1
ATOM 1676 O O . ALA A 1 218 ? -1.106 -14.149 12.351 1.00 86.75 218 ALA A O 1
ATOM 1677 N N . GLU A 1 219 ? 0.132 -15.477 11.023 1.00 91.25 219 GLU A N 1
ATOM 1678 C CA . GLU A 1 219 ? 1.082 -14.426 10.631 1.00 91.25 219 GLU A CA 1
ATOM 1679 C C . GLU A 1 219 ? 0.453 -13.528 9.551 1.00 91.25 219 GLU A C 1
ATOM 1681 O O . GLU A 1 219 ? 0.117 -13.970 8.452 1.00 91.25 219 GLU A O 1
ATOM 1686 N N . GLN A 1 220 ? 0.264 -12.255 9.895 1.00 93.06 220 GLN A N 1
ATOM 1687 C CA . GLN A 1 220 ? -0.395 -11.225 9.100 1.00 93.06 220 GLN A CA 1
ATOM 1688 C C . GLN A 1 220 ? 0.563 -10.060 8.864 1.00 93.06 220 GLN A C 1
ATOM 1690 O O . GLN A 1 220 ? 1.255 -9.622 9.782 1.00 93.06 220 GLN A O 1
ATOM 1695 N N . LEU A 1 221 ? 0.578 -9.526 7.643 1.00 97.38 221 LEU A N 1
ATOM 1696 C CA . LEU A 1 221 ? 1.304 -8.297 7.333 1.00 97.38 221 LEU A CA 1
ATOM 1697 C C . LEU A 1 221 ? 0.513 -7.107 7.891 1.00 97.38 221 LEU A C 1
ATOM 1699 O O . LEU A 1 221 ? -0.688 -6.996 7.641 1.00 97.38 221 LEU A O 1
ATOM 1703 N N . ALA A 1 222 ? 1.159 -6.245 8.669 1.00 97.81 222 ALA A N 1
ATOM 1704 C CA . ALA A 1 222 ? 0.485 -5.167 9.381 1.00 97.81 222 ALA A CA 1
ATOM 1705 C C . ALA A 1 222 ? 1.346 -3.908 9.511 1.00 97.81 222 ALA A C 1
ATOM 1707 O O . ALA A 1 222 ? 2.578 -3.959 9.476 1.00 97.81 222 ALA A O 1
ATOM 1708 N N . VAL A 1 223 ? 0.666 -2.783 9.725 1.00 98.12 223 VAL A N 1
ATOM 1709 C CA . VAL A 1 223 ? 1.263 -1.499 10.099 1.00 98.12 223 VAL A CA 1
ATOM 1710 C C . VAL A 1 223 ? 0.912 -1.200 11.551 1.00 98.12 223 VAL A C 1
ATOM 1712 O O . VAL A 1 223 ? -0.254 -1.254 11.940 1.00 98.12 223 VAL A O 1
ATOM 1715 N N . LEU A 1 224 ? 1.927 -0.925 12.364 1.00 97.19 224 LEU A N 1
ATOM 1716 C CA . LEU A 1 224 ? 1.825 -0.721 13.800 1.00 97.19 224 LEU A CA 1
ATOM 1717 C C . LEU A 1 224 ? 2.153 0.737 14.122 1.00 97.19 224 LEU A C 1
ATOM 1719 O O . LEU A 1 224 ? 3.310 1.159 14.147 1.00 97.19 224 LEU A O 1
ATOM 1723 N N . PHE A 1 225 ? 1.106 1.502 14.383 1.00 96.06 225 PHE A N 1
ATOM 1724 C CA . PHE A 1 225 ? 1.166 2.911 14.719 1.00 96.06 225 PHE A CA 1
ATOM 1725 C C . PHE A 1 225 ? 1.373 3.084 16.229 1.00 96.06 225 PHE A C 1
ATOM 1727 O O . PHE A 1 225 ? 0.589 2.530 17.011 1.00 96.06 225 PHE A O 1
ATOM 1734 N N . PRO A 1 226 ? 2.373 3.860 16.686 1.00 93.38 226 PRO A N 1
ATOM 1735 C CA . PRO A 1 226 ? 2.437 4.260 18.083 1.00 93.38 226 PRO A CA 1
ATOM 1736 C C . PRO A 1 226 ? 1.245 5.166 18.417 1.00 93.38 226 PRO A C 1
ATOM 1738 O O . PRO A 1 226 ? 0.929 6.109 17.687 1.00 93.38 226 PRO A O 1
ATOM 1741 N N . VAL A 1 227 ? 0.595 4.880 19.542 1.00 91.56 227 VAL A N 1
ATOM 1742 C CA . VAL A 1 227 ? -0.525 5.654 20.089 1.00 91.56 227 VAL A CA 1
ATOM 1743 C C . VAL A 1 227 ? -0.259 5.917 21.563 1.00 91.56 227 VAL A C 1
ATOM 1745 O O . VAL A 1 227 ? 0.092 5.003 22.309 1.00 91.56 227 VAL A O 1
ATOM 1748 N N . LYS A 1 228 ? -0.423 7.167 22.001 1.00 86.94 228 LYS A N 1
ATOM 1749 C CA . LYS A 1 228 ? -0.300 7.551 23.412 1.00 86.94 228 LYS A CA 1
ATOM 1750 C C . LYS A 1 228 ? -1.315 8.636 23.753 1.00 86.94 228 LYS A C 1
ATOM 1752 O O . LYS A 1 228 ? -1.210 9.755 23.250 1.00 86.94 228 LYS A O 1
ATOM 1757 N N . GLY A 1 229 ? -2.266 8.335 24.635 1.00 81.38 229 GLY A N 1
ATOM 1758 C CA . GLY A 1 229 ? -3.336 9.269 24.981 1.00 81.38 229 GLY A CA 1
ATOM 1759 C C . GLY A 1 229 ? -4.123 9.757 23.755 1.00 81.38 229 GLY A C 1
ATOM 1760 O O . GLY A 1 229 ? -4.143 9.133 22.690 1.00 81.38 229 GLY A O 1
ATOM 1761 N N . PHE A 1 230 ? -4.685 10.957 23.889 1.00 75.19 230 PHE A N 1
ATOM 1762 C CA . PHE A 1 230 ? -5.275 11.729 22.791 1.00 75.19 230 PHE A CA 1
ATOM 1763 C C . PHE A 1 230 ? -4.263 12.684 22.124 1.00 75.19 230 PHE A C 1
ATOM 1765 O O . PHE A 1 230 ? -4.619 13.783 21.705 1.00 75.19 230 PHE A O 1
ATOM 1772 N N . ALA A 1 231 ? -2.988 12.287 22.037 1.00 80.56 231 ALA A N 1
ATOM 1773 C CA . ALA A 1 231 ? -1.990 12.989 21.225 1.00 80.56 231 ALA A CA 1
ATOM 1774 C C . ALA A 1 231 ? -2.401 13.018 19.731 1.00 80.56 231 ALA A C 1
ATOM 1776 O O . ALA A 1 231 ? -3.254 12.223 19.318 1.00 80.56 231 ALA A O 1
ATOM 1777 N N . PRO A 1 232 ? -1.806 13.891 18.892 1.00 78.38 232 PRO A N 1
ATOM 1778 C CA . PRO A 1 232 ? -2.029 13.881 17.447 1.00 78.38 232 PRO A CA 1
ATOM 1779 C C . PRO A 1 232 ? -1.350 12.664 16.788 1.00 78.38 232 PRO A C 1
ATOM 1781 O O . PRO A 1 232 ? -0.334 12.790 16.106 1.00 78.38 232 PRO A O 1
ATOM 1784 N N . ASN A 1 233 ? -1.914 11.467 16.978 1.00 89.44 233 ASN A N 1
ATOM 1785 C CA . ASN A 1 233 ? -1.529 10.251 16.255 1.00 89.44 233 ASN A CA 1
ATOM 1786 C C . ASN A 1 233 ? -2.311 10.221 14.925 1.00 89.44 233 ASN A C 1
ATOM 1788 O O . ASN A 1 233 ? -3.286 9.483 14.767 1.00 89.44 233 ASN A O 1
ATOM 1792 N N . ILE A 1 234 ? -1.932 11.126 14.020 1.00 92.56 234 ILE A N 1
ATOM 1793 C CA . ILE A 1 234 ? -2.592 11.385 12.742 1.00 92.56 234 ILE A CA 1
ATOM 1794 C C . ILE A 1 234 ? -1.715 10.834 11.620 1.00 92.56 234 ILE A C 1
ATOM 1796 O O . ILE A 1 234 ? -0.551 11.196 11.467 1.00 92.56 234 ILE A O 1
ATOM 1800 N N . TYR A 1 235 ? -2.298 9.977 10.800 1.00 94.56 235 TYR A N 1
ATOM 1801 C CA . TYR A 1 235 ? -1.647 9.351 9.660 1.00 94.56 235 TYR A CA 1
ATOM 1802 C C . TYR A 1 235 ? -2.484 9.620 8.411 1.00 94.56 235 TYR A C 1
ATOM 1804 O O . TYR A 1 235 ? -3.679 9.901 8.508 1.00 94.56 235 TYR A O 1
ATOM 1812 N N . ARG A 1 236 ? -1.878 9.541 7.228 1.00 94.00 236 ARG A N 1
ATOM 1813 C CA . ARG A 1 236 ? -2.602 9.623 5.957 1.00 94.00 236 ARG A CA 1
ATOM 1814 C C . ARG A 1 236 ? -2.490 8.312 5.202 1.00 94.00 236 ARG A C 1
ATOM 1816 O O . ARG A 1 236 ? -1.388 7.797 5.025 1.00 94.00 236 ARG A O 1
ATOM 1823 N N . LEU A 1 237 ? -3.640 7.808 4.771 1.00 94.50 237 LEU A N 1
ATOM 1824 C CA . LEU A 1 237 ? -3.787 6.712 3.823 1.00 94.50 237 LEU A CA 1
ATOM 1825 C C . LEU A 1 237 ? -4.165 7.338 2.477 1.00 94.50 237 LEU A C 1
ATOM 1827 O O . LEU A 1 237 ? -5.121 8.102 2.423 1.00 94.50 237 LEU A O 1
ATOM 1831 N N . GLU A 1 238 ? -3.435 7.065 1.407 1.00 91.94 238 GLU A N 1
ATOM 1832 C 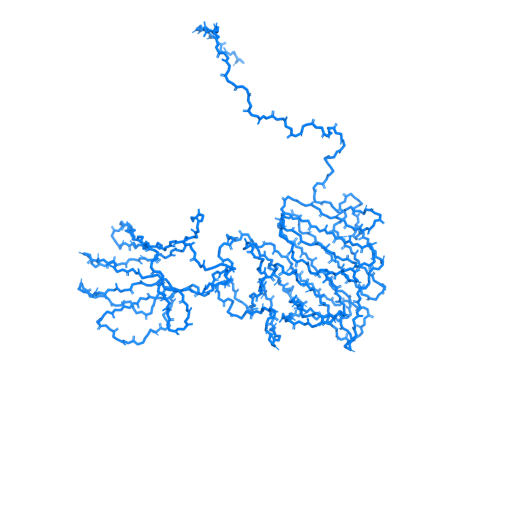CA . GLU A 1 238 ? -3.663 7.668 0.089 1.00 91.94 238 GLU A CA 1
ATOM 1833 C C . GLU A 1 238 ? -3.525 6.601 -0.990 1.00 91.94 238 GLU A C 1
ATOM 1835 O O . GLU A 1 238 ? -2.602 5.788 -0.945 1.00 91.94 238 GLU A O 1
ATOM 1840 N N . LEU A 1 239 ? -4.453 6.559 -1.943 1.00 89.00 239 LEU A N 1
ATOM 1841 C CA . LEU A 1 239 ? -4.328 5.639 -3.069 1.00 89.00 239 LEU A CA 1
ATOM 1842 C C . LEU A 1 239 ? -3.266 6.151 -4.032 1.00 89.00 239 LEU A C 1
ATOM 1844 O O . LEU A 1 239 ? -3.345 7.282 -4.507 1.00 89.00 239 LEU A O 1
ATOM 1848 N N . ASP A 1 240 ? -2.284 5.303 -4.325 1.00 86.94 240 ASP A N 1
ATOM 1849 C CA . ASP A 1 240 ? -1.187 5.665 -5.209 1.00 86.94 240 ASP A CA 1
ATOM 1850 C C . ASP A 1 240 ? -1.725 5.859 -6.636 1.00 86.94 240 ASP A C 1
ATOM 1852 O O . ASP A 1 240 ? -2.246 4.925 -7.250 1.00 86.94 240 ASP A O 1
ATOM 1856 N N . ALA A 1 241 ? -1.609 7.079 -7.165 1.00 83.19 241 ALA A N 1
ATOM 1857 C CA . ALA A 1 241 ? -2.093 7.454 -8.499 1.00 83.19 241 ALA A CA 1
ATOM 1858 C C . ALA A 1 241 ? -1.216 6.906 -9.648 1.00 83.19 241 ALA A C 1
ATOM 1860 O O . ALA A 1 241 ? -1.440 7.202 -10.821 1.00 83.19 241 ALA A O 1
ATOM 1861 N N . VAL A 1 242 ? -0.182 6.146 -9.297 1.00 83.50 242 VAL A N 1
ATOM 1862 C CA . VAL A 1 242 ? 0.864 5.623 -10.173 1.00 83.50 242 VAL A CA 1
ATOM 1863 C C . VAL A 1 242 ? 0.390 4.407 -10.972 1.00 83.50 242 VAL A C 1
ATOM 1865 O O . VAL A 1 242 ? -0.440 3.617 -10.518 1.00 83.50 242 VAL A O 1
ATOM 1868 N N . ALA A 1 243 ? 0.956 4.224 -12.169 1.00 83.44 243 ALA A N 1
ATOM 1869 C CA . ALA A 1 243 ? 0.691 3.059 -13.001 1.00 83.44 243 ALA A CA 1
ATOM 1870 C C . ALA A 1 243 ? 1.020 1.751 -12.256 1.00 83.44 243 ALA A C 1
ATOM 1872 O O . ALA A 1 243 ? 2.105 1.574 -11.702 1.00 83.44 243 ALA A O 1
ATOM 1873 N N . ARG A 1 244 ? 0.074 0.806 -12.277 1.00 87.31 244 ARG A N 1
ATOM 1874 C CA . ARG A 1 244 ? 0.098 -0.435 -11.480 1.00 87.31 244 ARG A CA 1
ATOM 1875 C C . ARG A 1 244 ? 1.401 -1.237 -11.613 1.00 87.31 244 ARG A C 1
ATOM 1877 O O . ARG A 1 244 ? 1.896 -1.751 -10.612 1.00 87.31 244 ARG A O 1
ATOM 1884 N N . GLY A 1 245 ? 1.978 -1.307 -12.815 1.00 82.50 245 GLY A N 1
ATOM 1885 C CA . GLY A 1 245 ? 3.248 -1.994 -13.073 1.00 82.50 245 GLY A CA 1
ATOM 1886 C C . GLY A 1 245 ? 4.453 -1.390 -12.336 1.00 82.50 245 GLY A C 1
ATOM 1887 O O . GLY A 1 245 ? 5.303 -2.131 -11.839 1.00 82.50 245 GLY A O 1
ATOM 1888 N N . GLU A 1 246 ? 4.509 -0.064 -12.162 1.00 84.69 246 GLU A N 1
ATOM 1889 C CA . GLU A 1 246 ? 5.611 0.607 -11.451 1.00 84.69 246 GLU A CA 1
ATOM 1890 C C . GLU A 1 246 ? 5.672 0.239 -9.961 1.00 84.69 246 GLU A C 1
ATOM 1892 O O . GLU A 1 246 ? 6.732 0.313 -9.336 1.00 84.69 246 GLU A O 1
ATOM 1897 N N . ASN A 1 247 ? 4.553 -0.184 -9.366 1.00 88.31 247 ASN A N 1
ATOM 1898 C CA . ASN A 1 247 ? 4.524 -0.583 -7.960 1.00 88.31 247 ASN A CA 1
ATOM 1899 C C . ASN A 1 247 ? 5.249 -1.905 -7.685 1.00 88.31 247 ASN A C 1
ATOM 1901 O O . ASN A 1 247 ? 5.648 -2.154 -6.547 1.00 88.31 247 ASN A O 1
ATOM 1905 N N . PHE A 1 248 ? 5.503 -2.699 -8.725 1.00 88.88 248 PHE A N 1
ATOM 1906 C CA . PHE A 1 248 ? 6.318 -3.910 -8.660 1.00 88.88 248 PHE A CA 1
ATOM 1907 C C . PHE A 1 248 ? 7.790 -3.686 -9.026 1.00 88.88 248 PHE A C 1
ATOM 1909 O O . PHE A 1 248 ? 8.621 -4.545 -8.723 1.00 88.88 248 PHE A O 1
ATOM 1916 N N . ALA A 1 249 ? 8.132 -2.558 -9.653 1.00 86.25 249 ALA A N 1
ATOM 1917 C CA . ALA A 1 249 ? 9.512 -2.213 -9.973 1.00 86.25 249 ALA A CA 1
ATOM 1918 C C . ALA A 1 249 ? 10.262 -1.729 -8.717 1.00 86.25 249 ALA A C 1
ATOM 1920 O O . ALA A 1 249 ? 9.769 -0.900 -7.946 1.00 86.25 249 ALA A O 1
ATOM 1921 N N . LEU A 1 250 ? 11.477 -2.242 -8.518 1.00 84.69 250 LEU A N 1
ATOM 1922 C CA . LEU A 1 250 ? 12.333 -1.933 -7.373 1.00 84.69 250 LEU A CA 1
ATOM 1923 C C . LEU A 1 250 ? 13.680 -1.380 -7.836 1.00 84.69 250 LEU A C 1
ATOM 1925 O O . LEU A 1 250 ? 14.368 -2.024 -8.628 1.00 84.69 250 LEU A O 1
ATOM 1929 N N . ALA A 1 251 ? 14.067 -0.220 -7.298 1.00 77.31 251 ALA A N 1
ATOM 1930 C CA . ALA A 1 251 ? 15.333 0.457 -7.580 1.00 77.31 251 ALA A CA 1
ATOM 1931 C C . ALA A 1 251 ? 15.752 0.444 -9.071 1.00 77.31 251 ALA A C 1
ATOM 1933 O O . ALA A 1 251 ? 16.908 0.117 -9.355 1.00 77.31 251 ALA A O 1
ATOM 1934 N N . PRO A 1 252 ? 14.844 0.772 -10.021 1.00 77.94 252 PRO A N 1
ATOM 1935 C CA . PRO A 1 252 ? 15.202 0.897 -11.425 1.00 77.94 252 PRO A CA 1
ATOM 1936 C C . PRO A 1 252 ? 16.332 1.915 -11.568 1.00 77.94 252 PRO A C 1
ATOM 1938 O O . PRO A 1 252 ? 16.215 3.067 -11.146 1.00 77.94 252 PRO A O 1
ATOM 1941 N N . ARG A 1 253 ? 17.434 1.472 -12.162 1.00 77.44 253 ARG A N 1
ATOM 1942 C CA . ARG A 1 253 ? 18.592 2.301 -12.467 1.00 77.44 253 ARG A CA 1
ATOM 1943 C C . ARG A 1 253 ? 19.033 2.064 -13.900 1.00 77.44 253 ARG A C 1
ATOM 1945 O O . ARG A 1 253 ? 18.873 0.976 -14.456 1.00 77.44 253 ARG A O 1
ATOM 1952 N N . PHE A 1 254 ? 19.610 3.099 -14.479 1.00 75.00 254 PHE A N 1
ATOM 1953 C CA . PHE A 1 254 ? 20.377 2.969 -15.699 1.00 75.00 254 PHE A CA 1
ATOM 1954 C C . PHE A 1 254 ? 21.800 2.519 -15.338 1.00 75.00 254 PHE A C 1
ATOM 1956 O O . PHE A 1 254 ? 22.316 2.942 -14.312 1.00 75.00 254 PHE A O 1
ATOM 1963 N N . ASP A 1 255 ? 22.408 1.659 -16.150 1.00 74.19 255 ASP A N 1
ATOM 1964 C CA . ASP A 1 255 ? 23.787 1.178 -16.018 1.00 74.19 255 ASP A CA 1
ATOM 1965 C C . ASP A 1 255 ? 24.466 1.333 -17.384 1.00 74.19 255 ASP A C 1
ATOM 1967 O O . ASP A 1 255 ? 24.002 0.746 -18.359 1.00 74.19 255 ASP A O 1
ATOM 1971 N N . VAL A 1 256 ? 25.596 2.035 -17.474 1.00 72.38 256 VAL A N 1
ATOM 1972 C CA . VAL A 1 256 ? 26.385 2.127 -18.718 1.00 72.38 256 VAL A CA 1
ATOM 1973 C C . VAL A 1 256 ? 27.731 1.444 -18.512 1.00 72.38 256 VAL A C 1
ATOM 1975 O O . VAL A 1 256 ? 28.439 1.756 -17.556 1.00 72.38 256 VAL A O 1
ATOM 1978 N N . LYS A 1 257 ? 28.089 0.510 -19.397 1.00 68.81 257 LYS A N 1
ATOM 1979 C CA . LYS A 1 257 ? 29.394 -0.166 -19.413 1.00 68.81 257 LYS A CA 1
ATOM 1980 C C . LYS A 1 257 ? 30.138 0.165 -20.702 1.00 68.81 257 LYS A C 1
ATOM 1982 O O . LYS A 1 257 ? 29.555 0.113 -21.782 1.00 68.81 257 LYS A O 1
ATOM 1987 N N . SER A 1 258 ? 31.430 0.451 -20.587 1.00 65.19 258 SER A N 1
ATOM 1988 C CA . SER A 1 258 ? 32.354 0.569 -21.718 1.00 65.19 258 SER A CA 1
ATOM 1989 C C . SER A 1 258 ? 33.169 -0.719 -21.845 1.00 65.19 258 SER A C 1
ATOM 1991 O O . SER A 1 258 ? 33.542 -1.301 -20.828 1.00 65.19 258 SER A O 1
ATOM 1993 N N . SER A 1 259 ? 33.481 -1.168 -23.065 1.00 60.66 259 SER A N 1
ATOM 1994 C CA . SER A 1 259 ? 34.510 -2.209 -23.252 1.00 60.66 259 SER A CA 1
ATOM 1995 C C . SER A 1 259 ? 35.928 -1.709 -22.978 1.00 60.66 259 SER A C 1
ATOM 1997 O O . SER A 1 259 ? 36.830 -2.519 -22.778 1.00 60.66 259 SER A O 1
ATOM 1999 N N . ASP A 1 260 ? 36.115 -0.389 -22.995 1.00 56.62 260 ASP A N 1
ATOM 2000 C CA . ASP A 1 260 ? 37.426 0.258 -23.070 1.00 56.62 260 ASP A CA 1
ATOM 2001 C C . ASP A 1 260 ? 37.852 0.865 -21.722 1.00 56.62 260 ASP A C 1
ATOM 2003 O O . ASP A 1 260 ? 39.009 1.242 -21.556 1.00 56.62 260 ASP A O 1
ATOM 2007 N N . ASP A 1 261 ? 36.928 0.940 -20.755 1.00 56.19 261 ASP A N 1
ATOM 2008 C CA . ASP A 1 261 ? 37.189 1.398 -19.389 1.00 56.19 261 ASP A CA 1
ATOM 2009 C C . ASP A 1 261 ? 36.667 0.362 -18.371 1.00 56.19 261 ASP A C 1
ATOM 2011 O O . ASP A 1 261 ? 35.454 0.252 -18.170 1.00 56.19 261 ASP A O 1
ATOM 2015 N N . PRO A 1 262 ? 37.559 -0.434 -17.747 1.00 51.16 262 PRO A N 1
ATOM 2016 C CA . PRO A 1 262 ? 37.189 -1.476 -16.794 1.00 51.16 262 PRO A CA 1
ATOM 2017 C C . PRO A 1 262 ? 36.987 -0.953 -15.362 1.00 51.16 262 PRO A C 1
ATOM 2019 O O . PRO A 1 262 ? 36.870 -1.766 -14.441 1.00 51.16 262 PRO A O 1
ATOM 2022 N N . GLN A 1 263 ? 37.000 0.367 -15.128 1.00 53.78 263 GLN A N 1
ATOM 2023 C CA . GLN A 1 263 ? 36.812 0.906 -13.781 1.00 53.78 263 GLN A CA 1
ATOM 2024 C C . GLN A 1 263 ? 35.427 0.564 -13.203 1.00 53.78 263 GLN A C 1
ATOM 2026 O O . GLN A 1 263 ? 34.429 0.542 -13.932 1.00 53.78 263 GLN A O 1
ATOM 2031 N N . PRO A 1 264 ? 35.337 0.299 -11.883 1.00 50.78 264 PRO A N 1
ATOM 2032 C CA . PRO A 1 264 ? 34.053 0.091 -11.226 1.00 50.78 264 PRO A CA 1
ATOM 2033 C C . PRO A 1 264 ? 33.176 1.346 -11.373 1.00 50.78 264 PRO A C 1
ATOM 2035 O O . PRO A 1 264 ? 33.710 2.458 -11.381 1.00 50.78 264 PRO A O 1
ATOM 2038 N N . PRO A 1 265 ? 31.843 1.198 -11.476 1.00 51.22 265 PRO A N 1
ATOM 2039 C CA . PRO A 1 265 ? 30.949 2.339 -11.617 1.00 51.22 265 PRO A CA 1
ATOM 2040 C C . PRO A 1 265 ? 31.079 3.262 -10.402 1.00 51.22 265 PRO A C 1
ATOM 2042 O O . PRO A 1 265 ? 30.885 2.829 -9.265 1.00 51.22 265 PRO A O 1
ATOM 2045 N N . PHE A 1 266 ? 31.395 4.532 -10.648 1.00 49.09 266 PHE A N 1
ATOM 2046 C CA . PHE A 1 266 ? 31.339 5.561 -9.618 1.00 49.09 266 PHE A CA 1
ATOM 2047 C C . PHE A 1 266 ? 29.875 5.972 -9.394 1.00 49.09 266 PHE A C 1
ATOM 2049 O O . PHE A 1 266 ? 29.067 5.932 -10.327 1.00 49.09 266 PHE A O 1
ATOM 2056 N N . GLU A 1 267 ? 29.507 6.390 -8.180 1.00 46.56 267 GLU A N 1
ATOM 2057 C CA . GLU A 1 267 ? 28.182 6.977 -7.930 1.00 46.56 267 GLU A CA 1
ATOM 2058 C C . GLU A 1 267 ? 28.126 8.392 -8.536 1.00 46.56 267 GLU A C 1
ATOM 2060 O O . GLU A 1 267 ? 28.406 9.399 -7.886 1.00 46.56 267 GLU A O 1
ATOM 2065 N N . GLY A 1 268 ? 27.829 8.451 -9.838 1.00 41.31 268 GLY A N 1
ATOM 2066 C CA . GLY A 1 268 ? 27.702 9.681 -10.616 1.00 41.31 268 GLY A CA 1
ATOM 2067 C C . GLY A 1 268 ? 26.487 10.527 -10.220 1.00 41.31 268 GLY A C 1
ATOM 2068 O O . GLY A 1 268 ? 25.453 10.016 -9.792 1.00 41.31 268 GLY A O 1
ATOM 2069 N N . ALA A 1 269 ? 26.600 11.846 -10.401 1.00 36.53 269 ALA A N 1
ATOM 2070 C CA . ALA A 1 269 ? 25.668 12.851 -9.872 1.00 36.53 269 ALA A CA 1
ATOM 2071 C C . ALA A 1 269 ? 24.274 12.920 -10.547 1.00 36.53 269 ALA A C 1
ATOM 2073 O O . ALA A 1 269 ? 23.507 13.845 -10.275 1.00 36.53 269 ALA A O 1
ATOM 2074 N N . THR A 1 270 ? 23.922 11.963 -11.406 1.00 40.16 270 THR A N 1
ATOM 2075 C CA . THR A 1 270 ? 22.601 11.837 -12.043 1.00 40.16 270 THR A CA 1
ATOM 2076 C C . THR A 1 270 ? 22.214 10.366 -12.187 1.00 40.16 270 THR A C 1
ATOM 2078 O O . THR A 1 270 ? 23.039 9.533 -12.551 1.00 40.16 270 THR A O 1
ATOM 2081 N N . LEU A 1 271 ? 20.939 10.074 -11.897 1.00 43.97 271 LEU A N 1
ATOM 2082 C CA . LEU A 1 271 ? 20.261 8.764 -11.867 1.00 43.97 271 LEU A CA 1
ATOM 2083 C C . LEU A 1 271 ? 20.896 7.654 -12.750 1.00 43.97 271 LEU A C 1
ATOM 2085 O O . LEU A 1 271 ? 20.426 7.375 -13.850 1.00 43.97 271 LEU A O 1
ATOM 2089 N N . GLY A 1 272 ? 21.923 6.970 -12.231 1.00 44.28 272 GLY A N 1
ATOM 2090 C CA . GLY A 1 272 ? 22.516 5.754 -12.812 1.00 44.28 272 GLY A CA 1
ATOM 2091 C C . GLY A 1 272 ? 23.705 5.918 -13.778 1.00 44.28 272 GLY A C 1
ATOM 2092 O O . GLY A 1 272 ? 24.328 4.923 -14.144 1.00 44.28 272 GLY A O 1
ATOM 2093 N N . VAL A 1 273 ? 24.096 7.127 -14.196 1.00 47.56 273 VAL A N 1
ATOM 2094 C CA . VAL A 1 273 ? 25.193 7.264 -15.182 1.00 47.56 273 VAL A CA 1
ATOM 2095 C C . VAL A 1 273 ? 26.565 7.207 -14.498 1.00 47.56 273 VAL A C 1
ATOM 2097 O O . VAL A 1 273 ? 27.075 8.213 -14.012 1.00 47.56 273 VAL A O 1
ATOM 2100 N N . GLY A 1 274 ? 27.166 6.013 -14.474 1.00 47.09 274 GLY A N 1
ATOM 2101 C CA . GLY A 1 274 ? 28.393 5.733 -13.715 1.00 47.09 274 GLY A CA 1
ATOM 2102 C C . GLY A 1 274 ? 29.724 6.222 -14.310 1.00 47.09 274 GLY A C 1
ATOM 2103 O O . GLY A 1 274 ? 30.651 6.428 -13.538 1.00 47.09 274 GLY A O 1
ATOM 2104 N N . ASN A 1 275 ? 29.845 6.399 -15.637 1.00 50.78 275 ASN A N 1
ATOM 2105 C CA . ASN A 1 275 ? 31.080 6.855 -16.313 1.00 50.78 275 ASN A CA 1
ATOM 2106 C C . ASN A 1 275 ? 30.779 7.530 -17.679 1.00 50.78 275 ASN A C 1
ATOM 2108 O O . ASN A 1 275 ? 30.495 6.823 -18.647 1.00 50.78 275 ASN A O 1
ATOM 2112 N N . PRO A 1 276 ? 30.839 8.875 -17.798 1.00 49.69 276 PRO A N 1
ATOM 2113 C CA . PRO A 1 276 ? 30.453 9.603 -19.014 1.00 49.69 276 PRO A CA 1
ATOM 2114 C C . PRO A 1 276 ? 31.648 10.108 -19.858 1.00 49.69 276 PRO A C 1
ATOM 2116 O O . PRO A 1 276 ? 31.701 11.286 -20.211 1.00 49.69 276 PRO A O 1
ATOM 2119 N N . VAL A 1 277 ? 32.613 9.246 -20.205 1.00 51.72 277 VAL A N 1
ATOM 2120 C CA . VAL A 1 277 ? 33.697 9.590 -21.154 1.00 51.72 277 VAL A CA 1
ATOM 2121 C C . VAL A 1 277 ? 33.691 8.609 -22.322 1.00 51.72 277 VAL A C 1
ATOM 2123 O O . VAL A 1 277 ? 33.916 7.415 -22.145 1.00 51.72 277 VAL A O 1
ATOM 2126 N N . TYR A 1 278 ? 33.427 9.120 -23.526 1.00 59.16 278 TYR A N 1
ATOM 2127 C CA . TYR A 1 278 ? 33.219 8.315 -24.730 1.00 59.16 278 TYR A CA 1
ATOM 2128 C C . TYR A 1 278 ? 34.133 8.793 -25.864 1.00 59.16 278 TYR A C 1
ATOM 2130 O O . TYR A 1 278 ? 34.120 9.975 -26.212 1.00 59.16 278 TYR A O 1
ATOM 2138 N N . SER A 1 279 ? 34.897 7.876 -26.461 1.00 55.69 279 SER A N 1
ATOM 2139 C CA . SER A 1 279 ? 35.667 8.134 -27.686 1.00 55.69 279 SER A CA 1
ATOM 2140 C C . SER A 1 279 ? 34.844 7.757 -28.930 1.00 55.69 279 SER A C 1
ATOM 2142 O O . SER A 1 279 ? 33.878 7.002 -28.800 1.00 55.69 279 SER A O 1
ATOM 2144 N N . PRO A 1 280 ? 35.199 8.229 -30.144 1.00 57.09 280 PRO A N 1
ATOM 2145 C CA . PRO A 1 280 ? 34.438 7.944 -31.369 1.00 57.09 280 PRO A CA 1
ATOM 2146 C C . PRO A 1 280 ? 34.192 6.455 -31.670 1.00 57.09 280 PRO A C 1
ATOM 2148 O O . PRO A 1 280 ? 33.174 6.131 -32.274 1.00 57.09 280 PRO A O 1
ATOM 2151 N N . ASP A 1 281 ? 35.084 5.567 -31.220 1.00 61.84 281 ASP A N 1
ATOM 2152 C CA . ASP A 1 281 ? 35.0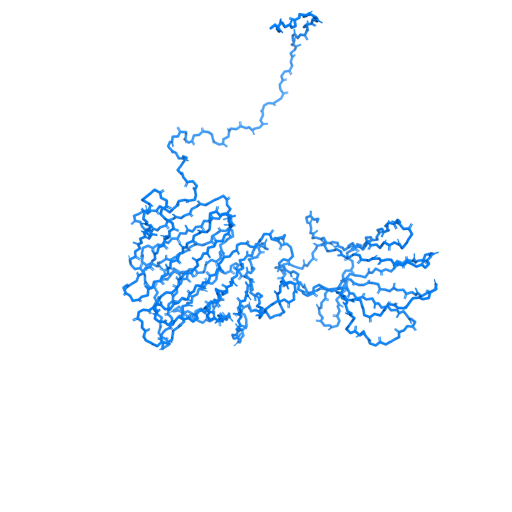04 4.114 -31.431 1.00 61.84 281 ASP A CA 1
ATOM 2153 C C . ASP A 1 281 ? 34.536 3.324 -30.191 1.00 61.84 281 ASP A C 1
ATOM 2155 O O . ASP A 1 281 ? 34.459 2.091 -30.235 1.00 61.84 281 ASP A O 1
ATOM 2159 N N . THR A 1 282 ? 34.215 4.004 -29.081 1.00 63.81 282 THR A N 1
ATOM 2160 C CA . THR A 1 282 ? 33.895 3.341 -27.810 1.00 63.81 282 THR A CA 1
ATOM 2161 C C . THR A 1 282 ? 32.595 2.549 -27.895 1.00 63.81 282 THR A C 1
ATOM 2163 O O . THR A 1 282 ? 31.523 3.089 -28.184 1.00 63.81 282 THR A O 1
ATOM 2166 N N . LYS A 1 283 ? 32.672 1.249 -27.590 1.00 66.06 283 LYS A N 1
ATOM 2167 C CA . LYS A 1 283 ? 31.494 0.375 -27.537 1.00 66.06 283 LYS A CA 1
ATOM 2168 C C . LYS A 1 283 ? 30.850 0.476 -26.164 1.00 66.06 283 LYS A C 1
ATOM 2170 O O . LYS A 1 283 ? 31.419 0.044 -25.163 1.00 66.06 283 LYS A O 1
ATOM 2175 N N . LEU A 1 284 ? 29.638 1.019 -26.153 1.00 68.19 284 LEU A N 1
ATOM 2176 C CA . LEU A 1 284 ? 28.827 1.184 -24.957 1.00 68.19 284 LEU A CA 1
ATOM 2177 C C . LEU A 1 284 ? 27.711 0.139 -24.913 1.00 68.19 284 LEU A C 1
ATOM 2179 O O . LEU A 1 284 ? 26.954 -0.029 -25.871 1.00 68.19 284 LEU A O 1
ATOM 2183 N N . ASP A 1 285 ? 27.621 -0.543 -23.778 1.00 73.44 285 ASP A N 1
ATOM 2184 C CA . ASP A 1 285 ? 26.515 -1.410 -23.394 1.00 73.44 285 ASP A CA 1
ATOM 2185 C C . ASP A 1 285 ? 25.673 -0.684 -22.341 1.00 73.44 285 ASP A C 1
ATOM 2187 O O . ASP A 1 285 ? 26.098 -0.489 -21.198 1.00 73.44 285 ASP A O 1
ATOM 2191 N N . PHE A 1 286 ? 24.482 -0.252 -22.743 1.00 76.25 286 PHE A N 1
ATOM 2192 C CA . PHE A 1 286 ? 23.521 0.392 -21.858 1.00 76.25 286 PHE A CA 1
ATOM 2193 C C . PHE A 1 286 ? 22.585 -0.671 -21.296 1.00 76.25 286 PHE A C 1
ATOM 2195 O O . PHE A 1 286 ? 22.142 -1.568 -22.007 1.00 76.25 286 PHE A O 1
ATOM 2202 N N . GLY A 1 287 ? 22.266 -0.561 -20.015 1.00 79.19 287 GLY A N 1
ATOM 2203 C CA . GLY A 1 287 ? 21.382 -1.469 -19.310 1.00 79.19 287 GLY A CA 1
ATOM 2204 C C . GLY A 1 287 ? 20.324 -0.704 -18.535 1.00 79.19 287 GLY A C 1
ATOM 2205 O O . GLY A 1 287 ? 20.655 0.241 -17.825 1.00 79.19 287 GLY A O 1
ATOM 2206 N N . ILE A 1 288 ? 19.070 -1.143 -18.602 1.00 82.38 288 ILE A N 1
ATOM 2207 C CA . ILE A 1 288 ? 18.080 -0.795 -17.574 1.00 82.38 288 ILE A CA 1
ATOM 2208 C C . ILE A 1 288 ? 18.057 -1.961 -16.590 1.00 82.38 288 ILE A C 1
ATOM 2210 O O . ILE A 1 288 ? 17.697 -3.075 -16.974 1.00 82.38 288 ILE A O 1
ATOM 2214 N N . VAL A 1 289 ? 18.487 -1.718 -15.351 1.00 83.25 289 VAL A N 1
ATOM 2215 C CA . VAL A 1 289 ? 18.561 -2.722 -14.281 1.00 83.25 289 VAL A CA 1
ATOM 2216 C C . VAL A 1 289 ? 17.491 -2.441 -13.237 1.00 83.25 289 VAL A C 1
ATOM 2218 O O . VAL A 1 289 ? 17.390 -1.322 -12.743 1.00 83.25 289 VAL A O 1
ATOM 2221 N N . PHE A 1 290 ? 16.692 -3.448 -12.890 1.00 85.69 290 PHE A N 1
ATOM 2222 C CA . PHE A 1 290 ? 15.587 -3.314 -11.943 1.00 85.69 290 PHE A CA 1
ATOM 2223 C C . PHE A 1 290 ? 15.304 -4.625 -11.203 1.00 85.69 290 PHE A C 1
ATOM 2225 O O . PHE A 1 290 ? 15.454 -5.720 -11.746 1.00 85.69 290 PHE A O 1
ATOM 2232 N N . GLY A 1 291 ? 14.859 -4.521 -9.952 1.00 87.00 291 GLY A N 1
ATOM 2233 C CA . GLY A 1 291 ? 14.196 -5.625 -9.265 1.00 87.00 291 GLY A CA 1
ATOM 2234 C C . GLY A 1 291 ? 12.721 -5.691 -9.662 1.00 87.00 291 GLY A C 1
ATOM 2235 O O . GLY A 1 291 ? 12.109 -4.665 -9.963 1.00 87.00 291 GLY A O 1
ATOM 2236 N N . TRP A 1 292 ? 12.143 -6.891 -9.639 1.00 88.81 292 TRP A N 1
ATOM 2237 C CA . TRP A 1 292 ? 10.727 -7.111 -9.927 1.00 88.81 292 TRP A CA 1
ATOM 2238 C C . TRP A 1 292 ? 10.070 -7.912 -8.806 1.00 88.81 292 TRP A C 1
ATOM 2240 O O . TRP A 1 292 ? 10.498 -9.024 -8.502 1.00 88.81 292 TRP A O 1
ATOM 2250 N N . LEU A 1 293 ? 9.029 -7.332 -8.211 1.00 89.62 293 LEU A N 1
ATOM 2251 C CA . LEU A 1 293 ? 8.279 -7.876 -7.075 1.00 89.62 293 LEU A CA 1
ATOM 2252 C C . LEU A 1 293 ? 6.864 -8.341 -7.466 1.00 89.62 293 LEU A C 1
ATOM 2254 O O . LEU A 1 293 ? 6.033 -8.584 -6.594 1.00 89.62 293 LEU A O 1
ATOM 2258 N N . GLY A 1 294 ? 6.555 -8.414 -8.764 1.00 88.25 294 GLY A N 1
ATOM 2259 C CA . GLY A 1 294 ? 5.232 -8.812 -9.248 1.00 88.25 294 GLY A CA 1
ATOM 2260 C C . GLY A 1 294 ? 4.907 -10.287 -8.970 1.00 88.25 294 GLY A C 1
ATOM 2261 O O . GLY A 1 294 ? 5.820 -11.104 -8.843 1.00 88.25 294 GLY A O 1
ATOM 2262 N N . PRO A 1 295 ? 3.612 -10.658 -8.911 1.00 87.00 295 PRO A N 1
ATOM 2263 C CA . PRO A 1 295 ? 3.172 -12.030 -8.616 1.00 87.00 295 PRO A CA 1
ATOM 2264 C C . PRO A 1 295 ? 3.547 -13.046 -9.707 1.00 87.00 295 PRO A C 1
ATOM 2266 O O . PRO A 1 295 ? 3.584 -14.248 -9.453 1.00 87.00 295 PRO A O 1
ATOM 2269 N N . SER A 1 296 ? 3.823 -12.557 -10.915 1.00 85.75 296 SER A N 1
ATOM 2270 C CA . SER A 1 296 ? 4.312 -13.320 -12.062 1.00 85.75 296 SER A CA 1
ATOM 2271 C C . SER A 1 296 ? 5.675 -12.768 -12.488 1.00 85.75 296 SER A C 1
ATOM 2273 O O . SER A 1 296 ? 5.940 -11.585 -12.246 1.00 85.75 296 SER A O 1
ATOM 2275 N N . PRO A 1 297 ? 6.534 -13.559 -13.161 1.00 85.81 297 PRO A N 1
ATOM 2276 C CA . PRO A 1 297 ? 7.734 -13.035 -13.811 1.00 85.81 297 PRO A CA 1
ATOM 2277 C C . PRO A 1 297 ? 7.404 -11.838 -14.713 1.00 85.81 297 PRO A C 1
ATOM 2279 O O . PRO A 1 297 ? 6.350 -11.827 -15.347 1.00 85.81 297 PRO A O 1
ATOM 2282 N N . PHE A 1 298 ? 8.296 -10.846 -14.778 1.00 85.69 298 PHE A N 1
ATOM 2283 C CA . PHE A 1 298 ? 8.094 -9.688 -15.650 1.00 85.69 298 PHE A CA 1
ATOM 2284 C C . PHE A 1 298 ? 7.925 -10.128 -17.112 1.00 85.69 298 PHE A C 1
ATOM 2286 O O . PHE A 1 298 ? 8.762 -10.851 -17.655 1.00 85.69 298 PHE A O 1
ATOM 2293 N N . SER A 1 299 ? 6.864 -9.639 -17.748 1.00 80.38 299 SER A N 1
ATOM 2294 C CA . SER A 1 299 ? 6.581 -9.795 -19.173 1.00 80.38 299 SER A CA 1
ATOM 2295 C C . SER A 1 299 ? 6.319 -8.416 -19.764 1.00 80.38 299 SER A C 1
ATOM 2297 O O . SER A 1 299 ? 5.402 -7.730 -19.315 1.00 80.38 299 SER A O 1
ATOM 2299 N N . GLY A 1 300 ? 7.110 -8.017 -20.754 1.00 81.19 300 GLY A N 1
ATOM 2300 C CA . GLY A 1 300 ? 7.089 -6.657 -21.278 1.00 81.19 300 GLY A CA 1
ATOM 2301 C C . GLY A 1 300 ? 8.293 -6.372 -22.169 1.00 81.19 300 GLY A C 1
ATOM 2302 O O . GLY A 1 300 ? 9.006 -7.291 -22.578 1.00 81.19 300 GLY A O 1
ATOM 2303 N N . ALA A 1 301 ? 8.533 -5.099 -22.458 1.00 82.44 301 ALA A N 1
ATOM 2304 C CA . ALA A 1 301 ? 9.663 -4.634 -23.253 1.00 82.44 301 ALA A CA 1
ATOM 2305 C C . ALA A 1 301 ? 10.462 -3.555 -22.514 1.00 82.44 301 ALA A C 1
ATOM 2307 O O . ALA A 1 301 ? 10.029 -3.008 -21.501 1.00 82.44 301 ALA A O 1
ATOM 2308 N N . ALA A 1 302 ? 11.634 -3.230 -23.049 1.00 83.38 302 ALA A N 1
ATOM 2309 C CA . ALA A 1 302 ? 12.407 -2.085 -22.603 1.00 83.38 302 ALA A CA 1
ATOM 2310 C C . ALA A 1 302 ? 12.747 -1.198 -23.806 1.00 83.38 302 ALA A C 1
ATOM 2312 O O . ALA A 1 302 ? 13.153 -1.683 -24.868 1.00 83.38 302 ALA A O 1
ATOM 2313 N N . GLU A 1 303 ? 12.586 0.109 -23.638 1.00 83.56 303 GLU A N 1
ATOM 2314 C CA . GLU A 1 303 ? 12.875 1.104 -24.667 1.00 83.56 303 GLU A CA 1
ATOM 2315 C C . GLU A 1 303 ? 13.956 2.071 -24.204 1.00 83.56 303 GLU A C 1
ATOM 2317 O O . GLU A 1 303 ? 13.972 2.514 -23.054 1.00 83.56 303 GLU A O 1
ATOM 2322 N N . LEU A 1 304 ? 14.858 2.386 -25.130 1.00 81.19 304 LEU A N 1
ATOM 2323 C CA . LEU A 1 304 ? 15.940 3.335 -24.959 1.00 81.19 304 LEU A CA 1
ATOM 2324 C C . LEU A 1 304 ? 15.786 4.458 -25.985 1.00 81.19 304 LEU A C 1
ATOM 2326 O O . LEU A 1 304 ? 15.805 4.219 -27.194 1.00 81.19 304 LEU A O 1
ATOM 2330 N N . GLU A 1 305 ? 15.666 5.684 -25.503 1.00 79.12 305 GLU A N 1
ATOM 2331 C CA . GLU A 1 305 ? 15.645 6.904 -26.305 1.00 79.12 305 GLU A CA 1
ATOM 2332 C C . GLU A 1 305 ? 16.955 7.656 -26.062 1.00 79.12 305 GLU A C 1
ATOM 2334 O O . GLU A 1 305 ? 17.325 7.915 -24.919 1.00 79.12 305 GLU A O 1
ATOM 2339 N N . ILE A 1 306 ? 17.687 7.982 -27.128 1.00 75.56 306 ILE A N 1
ATOM 2340 C CA . ILE A 1 306 ? 18.957 8.710 -27.046 1.00 75.56 306 ILE A CA 1
ATOM 2341 C C . ILE A 1 306 ? 18.847 9.995 -27.857 1.00 75.56 306 ILE A C 1
ATOM 2343 O O . ILE A 1 306 ? 18.645 9.959 -29.071 1.00 75.56 306 ILE A O 1
ATOM 2347 N N . VAL A 1 307 ? 19.036 11.132 -27.195 1.00 73.12 307 VAL A N 1
ATOM 2348 C CA . VAL A 1 307 ? 18.981 12.462 -27.801 1.00 73.12 307 VAL A CA 1
ATOM 2349 C C . VAL A 1 307 ? 20.401 12.930 -28.102 1.00 73.12 307 VAL A C 1
ATOM 2351 O O . VAL A 1 307 ? 21.255 12.994 -27.215 1.00 73.12 307 VAL A O 1
ATOM 2354 N N . HIS A 1 308 ? 20.680 13.267 -29.361 1.00 72.50 308 HIS A N 1
ATOM 2355 C CA . HIS A 1 308 ? 21.967 13.842 -29.761 1.00 72.50 308 HIS A CA 1
ATOM 2356 C C . HIS A 1 308 ? 21.987 15.352 -29.484 1.00 72.50 308 HIS A C 1
ATOM 2358 O O . HIS A 1 308 ? 21.005 16.039 -29.752 1.00 72.50 308 HIS A O 1
ATOM 2364 N N . SER A 1 309 ? 23.136 15.921 -29.106 1.00 67.50 309 SER A N 1
ATOM 2365 C CA . SER A 1 309 ? 23.343 17.373 -28.905 1.00 67.50 309 SER A CA 1
ATOM 2366 C C . SER A 1 309 ? 23.151 18.239 -30.164 1.00 67.50 309 SER A C 1
ATOM 2368 O O . SER A 1 309 ? 23.390 19.441 -30.126 1.00 67.50 309 SER A O 1
ATOM 2370 N N . LEU A 1 310 ? 22.756 17.630 -31.288 1.00 70.31 310 LEU A N 1
ATOM 2371 C CA . LEU A 1 310 ? 22.457 18.282 -32.567 1.00 70.31 310 LEU A CA 1
ATOM 2372 C C . LEU A 1 310 ? 20.978 18.115 -32.983 1.00 70.31 310 LEU A C 1
ATOM 2374 O O . LEU A 1 310 ? 20.625 18.493 -34.094 1.00 70.31 310 LEU A O 1
ATOM 2378 N N . GLY A 1 311 ? 20.118 17.573 -32.108 1.00 67.94 311 GLY A N 1
ATOM 2379 C CA . GLY A 1 311 ? 18.662 17.756 -32.170 1.00 67.94 311 GLY A CA 1
ATOM 2380 C C . GLY A 1 311 ? 17.807 16.492 -32.291 1.00 67.94 311 GLY A C 1
ATOM 2381 O O . GLY A 1 311 ? 16.789 16.398 -31.614 1.00 67.94 311 GLY A O 1
ATOM 2382 N N . GLU A 1 312 ? 18.170 15.521 -33.133 1.00 63.50 312 GLU A N 1
ATOM 2383 C CA . GLU A 1 312 ? 17.261 14.399 -33.436 1.00 63.50 312 GLU A CA 1
ATOM 2384 C C . GLU A 1 312 ? 17.341 13.252 -32.402 1.00 63.50 312 GLU A C 1
ATOM 2386 O O . GLU A 1 312 ? 18.432 12.705 -32.186 1.00 63.50 312 GLU A O 1
ATOM 2391 N N . PRO A 1 313 ? 16.210 12.837 -31.789 1.00 62.31 313 PRO A N 1
ATOM 2392 C CA . PRO A 1 313 ? 16.154 11.667 -30.920 1.00 62.31 313 PRO A CA 1
ATOM 2393 C C . PRO A 1 313 ? 16.207 10.369 -31.735 1.00 62.31 313 PRO A C 1
ATOM 2395 O O . PRO A 1 313 ? 15.587 10.237 -32.793 1.00 62.31 313 PRO A O 1
ATOM 2398 N N . ARG A 1 314 ? 16.931 9.373 -31.222 1.00 66.50 314 ARG A N 1
ATOM 2399 C CA . ARG A 1 314 ? 17.028 8.027 -31.794 1.00 66.50 314 ARG A CA 1
ATOM 2400 C C . ARG A 1 314 ? 16.492 6.998 -30.815 1.00 66.50 314 ARG A C 1
ATOM 2402 O O . ARG A 1 314 ? 16.976 6.885 -29.693 1.00 66.50 314 ARG A O 1
ATOM 2409 N N . TRP A 1 315 ? 15.539 6.208 -31.287 1.00 59.69 315 TRP A N 1
ATOM 2410 C CA . TRP A 1 315 ? 14.901 5.148 -30.518 1.00 59.69 315 TRP A CA 1
ATOM 2411 C C . TRP A 1 315 ? 15.574 3.805 -30.784 1.00 59.69 315 TRP A C 1
ATOM 2413 O O . TRP A 1 315 ? 15.896 3.463 -31.922 1.00 59.69 315 TRP A O 1
ATOM 2423 N N . SER A 1 316 ? 15.791 3.033 -29.727 1.00 60.34 316 SER A N 1
ATOM 2424 C CA . SER A 1 316 ? 16.258 1.651 -29.763 1.00 60.34 316 SER A CA 1
ATOM 2425 C C . SER A 1 316 ? 15.391 0.829 -28.817 1.00 60.34 316 SER A C 1
ATOM 2427 O O . SER A 1 316 ? 15.462 0.982 -27.602 1.00 60.34 316 SER A O 1
ATOM 2429 N N . ARG A 1 317 ? 14.553 -0.047 -29.373 1.00 59.81 317 ARG A N 1
ATOM 2430 C CA . ARG A 1 317 ? 13.719 -0.973 -28.600 1.00 59.81 317 ARG A CA 1
ATOM 2431 C C . ARG A 1 317 ? 14.440 -2.308 -28.470 1.00 59.81 317 ARG A C 1
ATOM 2433 O O . ARG A 1 317 ? 14.786 -2.910 -29.485 1.00 59.81 317 ARG A O 1
ATOM 2440 N N . ALA A 1 318 ? 14.645 -2.770 -27.241 1.00 58.66 318 ALA A N 1
ATOM 2441 C CA . ALA A 1 318 ? 15.122 -4.119 -26.974 1.00 58.66 318 ALA A CA 1
ATOM 2442 C C . ALA A 1 318 ? 13.914 -5.030 -26.734 1.00 58.66 318 ALA A C 1
ATOM 2444 O O . ALA A 1 318 ? 13.096 -4.793 -25.841 1.00 58.66 318 ALA A O 1
ATOM 2445 N N . THR A 1 319 ? 13.791 -6.084 -27.537 1.00 53.84 319 THR A N 1
ATOM 2446 C CA . THR A 1 319 ? 12.809 -7.146 -27.305 1.00 53.84 319 THR A CA 1
ATOM 2447 C C . THR A 1 319 ? 13.391 -8.227 -26.399 1.00 53.84 319 THR A C 1
ATOM 2449 O O . THR A 1 319 ? 14.233 -9.015 -26.814 1.00 53.84 319 THR A O 1
ATOM 2452 N N . THR A 1 320 ? 12.864 -8.255 -25.176 1.00 48.09 320 THR A N 1
ATOM 2453 C CA . THR A 1 320 ? 12.540 -9.455 -24.383 1.00 48.09 320 THR A CA 1
ATOM 2454 C C . THR A 1 320 ? 13.638 -10.392 -23.858 1.00 48.09 320 THR A C 1
ATOM 2456 O O . THR A 1 320 ? 13.301 -11.247 -23.042 1.00 48.09 320 THR A O 1
ATOM 2459 N N . ASP A 1 321 ? 14.921 -10.207 -24.171 1.00 56.41 321 ASP A N 1
ATOM 2460 C CA . ASP A 1 321 ? 16.003 -10.955 -23.501 1.00 56.41 321 ASP A CA 1
ATOM 2461 C C . ASP A 1 321 ? 16.473 -10.240 -22.219 1.00 56.41 321 ASP A C 1
ATOM 2463 O O . ASP A 1 321 ? 17.556 -9.655 -22.152 1.00 56.41 321 ASP A O 1
ATOM 2467 N N . LEU A 1 322 ? 15.634 -10.270 -21.175 1.00 71.69 322 LEU A N 1
ATOM 2468 C CA . LEU A 1 322 ? 16.021 -9.803 -19.839 1.00 71.69 322 LEU A CA 1
ATOM 2469 C C . LEU A 1 322 ? 17.028 -10.766 -19.206 1.00 71.69 322 LEU A C 1
ATOM 2471 O O . LEU A 1 322 ? 16.684 -11.866 -18.767 1.00 71.69 322 LEU A O 1
ATOM 2475 N N . VAL A 1 323 ? 18.276 -10.322 -19.100 1.00 73.19 323 VAL A N 1
ATOM 2476 C CA . VAL A 1 323 ? 19.352 -11.075 -18.456 1.00 73.19 323 VAL A CA 1
ATOM 2477 C C . VAL A 1 323 ? 19.227 -10.925 -16.940 1.00 73.19 323 VAL A C 1
ATOM 2479 O O . VAL A 1 323 ? 19.046 -9.817 -16.435 1.00 73.19 323 VAL A O 1
ATOM 2482 N N . ARG A 1 324 ? 19.355 -12.022 -16.184 1.00 77.94 324 ARG A N 1
ATOM 2483 C CA . ARG A 1 324 ? 19.512 -11.933 -14.724 1.00 77.94 324 ARG A CA 1
ATOM 2484 C C . ARG A 1 324 ? 20.934 -11.510 -14.375 1.00 77.94 324 ARG A C 1
ATOM 2486 O O . ARG A 1 324 ? 21.894 -12.143 -14.809 1.00 77.94 324 ARG A O 1
ATOM 2493 N N . THR A 1 325 ? 21.068 -10.459 -13.579 1.00 70.56 325 THR A N 1
ATOM 2494 C CA . THR A 1 325 ? 22.358 -10.012 -13.047 1.00 70.56 325 THR A CA 1
ATOM 2495 C C . THR A 1 325 ? 22.828 -10.926 -11.900 1.00 70.56 325 THR A C 1
ATOM 2497 O O . THR A 1 325 ? 22.019 -11.670 -11.338 1.00 70.56 325 THR A O 1
ATOM 2500 N N . PRO A 1 326 ? 24.120 -10.897 -11.510 1.00 70.12 326 PRO A N 1
ATOM 2501 C CA . PRO A 1 326 ? 24.635 -11.732 -10.415 1.00 70.12 326 PRO A CA 1
ATOM 2502 C C . PRO A 1 326 ? 23.981 -11.474 -9.047 1.00 70.12 326 PRO A C 1
ATOM 2504 O O . PRO A 1 326 ? 23.922 -12.378 -8.221 1.00 70.12 326 PRO A O 1
ATOM 2507 N N . ASP A 1 327 ? 23.466 -10.263 -8.820 1.00 69.69 327 ASP A N 1
ATOM 2508 C CA . ASP A 1 327 ? 22.671 -9.852 -7.654 1.00 69.69 327 ASP A CA 1
ATOM 2509 C C . ASP A 1 327 ? 21.164 -10.175 -7.789 1.00 69.69 327 ASP A C 1
ATOM 2511 O O . ASP A 1 327 ? 20.363 -9.804 -6.934 1.00 69.69 327 ASP A O 1
ATOM 2515 N N . GLY A 1 328 ? 20.764 -10.906 -8.837 1.00 76.25 328 GLY A N 1
ATOM 2516 C CA . GLY A 1 328 ? 19.414 -11.451 -9.020 1.00 76.25 328 GLY A CA 1
ATOM 2517 C C . GLY A 1 328 ? 18.394 -10.510 -9.671 1.00 76.25 328 GLY A C 1
ATOM 2518 O O . GLY A 1 328 ? 17.262 -10.940 -9.925 1.00 76.25 328 GLY A O 1
ATOM 2519 N N . LEU A 1 329 ? 18.787 -9.268 -9.971 1.00 84.69 329 LEU A N 1
ATOM 2520 C CA . LEU A 1 329 ? 17.974 -8.270 -10.672 1.00 84.69 329 LEU A CA 1
ATOM 2521 C C . LEU A 1 329 ? 17.808 -8.629 -12.161 1.00 84.69 329 LEU A C 1
ATOM 2523 O O . LEU A 1 329 ? 18.468 -9.525 -12.691 1.00 84.69 329 LEU A O 1
ATOM 2527 N N . LEU A 1 330 ? 16.905 -7.930 -12.845 1.00 86.25 330 LEU A N 1
ATOM 2528 C CA . LEU A 1 330 ? 16.690 -8.036 -14.288 1.00 86.25 330 LEU A CA 1
ATOM 2529 C C . LEU A 1 330 ? 17.431 -6.897 -14.997 1.00 86.25 330 LEU A C 1
ATOM 2531 O O . LEU A 1 330 ? 17.376 -5.757 -14.543 1.00 86.25 330 LEU A O 1
ATOM 2535 N N . ARG A 1 331 ? 18.103 -7.197 -16.113 1.00 85.69 331 ARG A N 1
ATOM 2536 C CA . ARG A 1 331 ? 18.816 -6.243 -16.975 1.00 85.69 331 ARG A CA 1
ATOM 2537 C C . ARG A 1 331 ? 18.307 -6.355 -18.409 1.00 85.69 331 ARG A C 1
ATOM 2539 O O . ARG A 1 331 ? 18.476 -7.395 -19.040 1.00 85.69 331 ARG A O 1
ATOM 2546 N N . ALA A 1 332 ? 17.740 -5.275 -18.935 1.00 84.62 332 ALA A N 1
ATOM 2547 C CA . ALA A 1 332 ? 17.529 -5.111 -20.371 1.00 84.62 332 ALA A CA 1
ATOM 2548 C C . ALA A 1 332 ? 18.791 -4.502 -20.994 1.00 84.62 332 ALA A C 1
ATOM 2550 O O . ALA A 1 332 ? 19.131 -3.375 -20.640 1.00 84.62 332 ALA A O 1
ATOM 2551 N N . GLU A 1 333 ? 19.485 -5.226 -21.876 1.00 81.75 333 GLU A N 1
ATOM 2552 C CA . GLU A 1 333 ? 20.702 -4.740 -22.548 1.00 81.75 333 GLU A CA 1
ATOM 2553 C C . GLU A 1 333 ? 20.410 -4.069 -23.897 1.00 81.75 333 GLU A C 1
ATOM 2555 O O . GLU A 1 333 ? 19.612 -4.551 -24.701 1.00 81.75 333 GLU A O 1
ATOM 2560 N N . PHE A 1 334 ? 21.129 -2.983 -24.177 1.00 78.69 334 PHE A N 1
ATOM 2561 C CA . PHE A 1 334 ? 21.058 -2.212 -25.410 1.00 78.69 334 PHE A CA 1
ATOM 2562 C C . PHE A 1 334 ? 22.473 -1.893 -25.896 1.00 78.69 334 PHE A C 1
ATOM 2564 O O . PHE A 1 334 ? 23.278 -1.302 -25.177 1.00 78.69 334 PHE A O 1
ATOM 2571 N N . LYS A 1 335 ? 22.763 -2.224 -27.159 1.00 76.69 335 LYS A N 1
ATOM 2572 C CA . LYS A 1 335 ? 24.083 -2.022 -27.790 1.00 76.69 335 LYS A CA 1
ATOM 2573 C C . LYS A 1 335 ? 23.965 -1.082 -29.004 1.00 76.69 335 LYS A C 1
ATOM 2575 O O . LYS A 1 335 ? 24.184 -1.516 -30.140 1.00 76.69 335 LYS A O 1
ATOM 2580 N N . PRO A 1 336 ? 23.538 0.184 -28.800 1.00 70.69 336 PRO A N 1
ATOM 2581 C CA . PRO A 1 336 ? 23.393 1.165 -29.868 1.00 70.69 336 PRO A CA 1
ATOM 2582 C C . PRO A 1 336 ? 24.764 1.504 -30.465 1.00 70.69 336 PRO A C 1
ATOM 2584 O O . PRO A 1 336 ? 25.780 1.528 -29.772 1.00 70.69 336 PRO A O 1
ATOM 2587 N N . ARG A 1 337 ? 24.799 1.793 -31.769 1.00 67.69 337 ARG A N 1
ATOM 2588 C CA . ARG A 1 337 ? 26.019 2.231 -32.459 1.00 67.69 337 ARG A CA 1
ATOM 2589 C C . ARG A 1 337 ? 25.954 3.728 -32.729 1.00 67.69 337 ARG A C 1
ATOM 2591 O O . ARG A 1 337 ? 25.097 4.185 -33.488 1.00 67.69 337 ARG A O 1
ATOM 2598 N N . PHE A 1 338 ? 26.875 4.482 -32.141 1.00 65.12 338 PHE A N 1
ATOM 2599 C CA . PHE A 1 338 ? 27.011 5.913 -32.394 1.00 65.12 338 PHE A CA 1
ATOM 2600 C C . PHE A 1 338 ? 27.827 6.142 -33.663 1.00 65.12 338 PHE A C 1
ATOM 2602 O O . PHE A 1 338 ? 28.938 5.650 -33.792 1.00 65.12 338 PHE A O 1
ATOM 2609 N N . GLY A 1 339 ? 27.255 6.879 -34.616 1.00 58.47 339 GLY A N 1
ATOM 2610 C CA . GLY A 1 339 ? 27.957 7.304 -35.835 1.00 58.47 339 GLY A CA 1
ATOM 2611 C C . GLY A 1 339 ? 28.503 8.734 -35.766 1.00 58.47 339 GLY A C 1
ATOM 2612 O O . GLY A 1 339 ? 29.044 9.219 -36.755 1.00 58.47 339 GLY A O 1
ATOM 2613 N N . LYS A 1 340 ? 28.282 9.436 -34.646 1.00 60.06 340 LYS A N 1
ATOM 2614 C CA . LYS A 1 340 ? 28.690 10.823 -34.383 1.00 60.06 340 LYS A CA 1
ATOM 2615 C C . LYS A 1 340 ? 28.872 11.028 -32.867 1.00 60.06 340 LYS A C 1
ATOM 2617 O O . LYS A 1 340 ? 28.122 10.411 -32.107 1.00 60.06 340 LYS A O 1
ATOM 2622 N N . PRO A 1 341 ? 29.820 11.873 -32.424 1.00 61.06 341 PRO A N 1
ATOM 2623 C CA . PRO A 1 341 ? 29.960 12.260 -31.023 1.00 61.06 341 PRO A CA 1
ATOM 2624 C C . PRO A 1 341 ? 28.931 13.333 -30.626 1.00 61.06 341 PRO A C 1
ATOM 2626 O O . PRO A 1 341 ? 28.606 14.211 -31.426 1.00 61.06 341 PRO A O 1
ATOM 2629 N N . GLY A 1 342 ? 28.487 13.303 -29.365 1.00 62.19 342 GLY A N 1
ATOM 2630 C CA . GLY A 1 342 ? 27.573 14.295 -28.783 1.00 62.19 342 GLY A CA 1
ATOM 2631 C C . GLY A 1 342 ? 26.230 13.706 -28.353 1.00 62.19 342 GLY A C 1
ATOM 2632 O O . GLY A 1 342 ? 25.201 13.992 -28.961 1.00 62.19 342 GLY A O 1
ATOM 2633 N N . ILE A 1 343 ? 26.229 12.889 -27.298 1.00 69.12 343 ILE A N 1
ATOM 2634 C CA . ILE A 1 343 ? 24.995 12.504 -26.598 1.00 69.12 343 ILE A CA 1
ATOM 2635 C C . ILE A 1 343 ? 24.626 13.654 -25.654 1.00 69.12 343 ILE A C 1
ATOM 2637 O O . ILE A 1 343 ? 25.468 14.104 -24.880 1.00 69.12 343 ILE A O 1
ATOM 2641 N N . TYR A 1 344 ? 23.387 14.135 -25.734 1.00 66.12 344 TYR A N 1
ATOM 2642 C CA . TYR A 1 344 ? 22.841 15.149 -24.829 1.00 66.12 344 TYR A CA 1
ATOM 2643 C C . TYR A 1 344 ? 22.089 14.508 -23.663 1.00 66.12 344 TYR A C 1
ATOM 2645 O O . TYR A 1 344 ? 22.322 14.861 -22.513 1.00 66.12 344 TYR A O 1
ATOM 2653 N N . GLU A 1 345 ? 21.220 13.544 -23.963 1.00 71.19 345 GLU A N 1
ATOM 2654 C CA . GLU A 1 345 ? 20.322 12.935 -22.986 1.00 71.19 345 GLU A CA 1
ATOM 2655 C C . GLU A 1 345 ? 20.014 11.483 -23.371 1.00 71.19 345 GLU A C 1
ATOM 2657 O O . GLU A 1 345 ? 20.082 11.111 -24.547 1.00 71.19 345 GLU A O 1
ATOM 2662 N N . VAL A 1 346 ? 19.696 10.656 -22.375 1.00 71.50 346 VAL A N 1
ATOM 2663 C CA . VAL A 1 346 ? 19.296 9.259 -22.560 1.00 71.50 346 VAL A CA 1
ATOM 2664 C C . VAL A 1 346 ? 18.146 8.939 -21.609 1.00 71.50 346 VAL A C 1
ATOM 2666 O O . VAL A 1 346 ? 18.287 9.109 -20.400 1.00 71.50 346 VAL A O 1
ATOM 2669 N N . TRP A 1 347 ? 17.036 8.435 -22.147 1.00 73.62 347 TRP A N 1
ATOM 2670 C CA . TRP A 1 347 ? 15.882 7.968 -21.382 1.00 73.62 347 TRP A CA 1
ATOM 2671 C C . TRP A 1 347 ? 15.723 6.458 -21.524 1.00 73.62 347 TRP A C 1
ATOM 2673 O O . TRP A 1 347 ? 15.774 5.918 -22.629 1.00 73.62 347 TRP A O 1
ATOM 2683 N N . GLY A 1 348 ? 15.479 5.782 -20.404 1.00 77.00 348 GLY A N 1
ATOM 2684 C CA . GLY A 1 348 ? 15.084 4.377 -20.368 1.00 77.00 348 GLY A CA 1
ATOM 2685 C C . GLY A 1 348 ? 13.640 4.236 -19.898 1.00 77.00 348 GLY A C 1
ATOM 2686 O O . GLY A 1 348 ? 13.241 4.892 -18.937 1.00 77.00 348 GLY A O 1
ATOM 2687 N N . ARG A 1 349 ? 12.859 3.374 -20.553 1.00 80.19 349 ARG A N 1
ATOM 2688 C CA . ARG A 1 349 ? 11.481 3.045 -20.162 1.00 80.19 349 ARG A CA 1
ATOM 2689 C C . ARG A 1 349 ? 11.319 1.532 -20.067 1.00 80.19 349 ARG A C 1
ATOM 2691 O O . ARG A 1 349 ? 11.813 0.798 -20.923 1.00 80.19 349 ARG A O 1
ATOM 2698 N N . LEU A 1 350 ? 10.624 1.079 -19.030 1.00 80.56 350 LEU A N 1
ATOM 2699 C CA . LEU A 1 350 ? 10.117 -0.286 -18.930 1.00 80.56 350 LEU A CA 1
ATOM 2700 C C . LEU A 1 350 ? 8.644 -0.240 -19.317 1.00 80.56 350 LEU A C 1
ATOM 2702 O O . LEU A 1 350 ? 7.898 0.557 -18.755 1.00 80.56 350 LEU A O 1
ATOM 2706 N N . LEU A 1 351 ? 8.266 -1.069 -20.282 1.00 81.25 351 LEU A N 1
ATOM 2707 C CA . LEU A 1 351 ? 6.894 -1.243 -20.739 1.00 81.25 351 LEU A CA 1
ATOM 2708 C C . LEU A 1 351 ? 6.424 -2.605 -20.245 1.00 81.25 351 LEU A C 1
ATOM 2710 O O . LEU A 1 351 ? 7.131 -3.593 -20.466 1.00 81.25 351 LEU A O 1
ATOM 2714 N N . ASP A 1 352 ? 5.280 -2.678 -19.572 1.00 75.88 352 ASP A N 1
ATOM 2715 C CA . ASP A 1 352 ? 4.731 -3.970 -19.149 1.00 75.88 352 ASP A CA 1
ATOM 2716 C C . ASP A 1 352 ? 3.936 -4.629 -20.297 1.00 75.88 352 ASP A C 1
ATOM 2718 O O . ASP A 1 352 ? 4.074 -4.263 -21.468 1.00 75.88 352 ASP A O 1
ATOM 2722 N N . ALA A 1 353 ? 3.154 -5.671 -20.011 1.00 74.94 353 ALA A N 1
ATOM 2723 C CA . ALA A 1 353 ? 2.372 -6.356 -21.040 1.00 74.94 353 ALA A CA 1
ATOM 2724 C C . ALA A 1 353 ? 1.237 -5.493 -21.637 1.00 74.94 353 ALA A C 1
ATOM 2726 O O . ALA A 1 353 ? 0.733 -5.831 -22.709 1.00 74.94 353 ALA A O 1
ATOM 2727 N N . ALA A 1 354 ? 0.825 -4.413 -20.964 1.00 71.12 354 ALA A N 1
ATOM 2728 C CA . ALA A 1 354 ? -0.191 -3.473 -21.430 1.00 71.12 354 ALA A CA 1
ATOM 2729 C C . ALA A 1 354 ? 0.383 -2.306 -22.261 1.00 71.12 354 ALA A C 1
ATOM 2731 O O . ALA A 1 354 ? -0.383 -1.674 -22.993 1.00 71.12 354 ALA A O 1
ATOM 2732 N N . GLY A 1 355 ? 1.700 -2.063 -22.192 1.00 64.31 355 GLY A N 1
ATOM 2733 C CA . GLY A 1 355 ? 2.411 -0.973 -22.876 1.00 64.31 355 GLY A CA 1
ATOM 2734 C C . GLY A 1 355 ? 2.975 0.048 -21.901 1.00 64.31 355 GLY A C 1
ATOM 2735 O O . GLY A 1 355 ? 2.536 1.213 -21.991 1.00 64.31 355 GLY A O 1
#

pLDDT: mean 76.32, std 20.36, range [23.19, 98.12]

Foldseek 3Di:
DDDDDDDDDDDDDDDDDDDDDDDDPPPPDPDDPPPDQQAWDDPVQWIKHHHPFWIWTAGQFAGTAFTDGVPFTWAADDPRHHQKWKQDPNDIGGTFNDWAQPDPDPRRSQKIWTHDVFKIWIWGADPPAQKTKIFIAGQDADKIWIKGFTHPQQAWKQADADDPDSQASQDIEGLVDPDKDWHQWMWGAGQQLKIKIKHFDPQAGTWIWYQDQDPVRDGTTIIIGIYGHNPRNIMMIHTDPDDSQVSFKHNWAKEKDWPVDPDDFDPDPDGHPRDPDDDLPIWIKIKGKIAGRHPDPFAFWKKKWWAFPVGDIDIDTQPDPFDQDPVRITIGIDGDHDNDDGTDDMDMDTGGPVD